Protein AF-A0A2D7V7Y3-F1 (afdb_monomer)

Solvent-accessible surface area (backbone atoms only — not comparable to full-atom values): 14066 Å² total; per-residue (Å²): 134,88,84,90,73,81,79,78,78,74,77,82,78,75,67,73,76,78,66,59,64,40,71,72,72,38,53,50,35,38,24,35,46,20,58,78,70,69,40,63,86,76,47,56,79,84,21,70,83,50,69,43,73,54,66,50,60,86,88,52,94,73,51,47,50,84,56,30,60,61,18,47,77,41,96,73,45,87,54,59,67,58,23,38,26,24,29,50,21,51,62,47,39,59,85,52,59,90,75,52,58,68,40,72,51,76,57,99,88,42,81,46,48,72,54,52,76,74,63,70,56,74,66,49,48,62,64,52,97,32,73,55,43,55,37,32,29,34,28,45,42,72,86,47,95,94,36,68,43,48,39,41,30,34,40,18,53,38,79,92,77,58,32,28,41,31,29,42,28,30,28,59,34,88,84,76,30,47,43,35,31,42,68,46,71,39,57,84,82,61,43,62,94,52,54,52,42,51,40,54,50,49,62,54,51,78,54,19,72,79,27,61,69,65,69,43,77,79,36,52,62,72,46,92,57,64,64,62,62,56,70,73,53,76,47,53,33,77,88,131

Foldseek 3Di:
DDDPDDDDDDDDPDPPPQFDEDQAFALLVLQLVCVVVVNLVLRDPVSNPDDNLDEDEPPDPDACQVRNFHQHDFPQDPDSVQSSQQSNQCNLCVLPLVVFAWDWDADPNDIDIPCPSVVVHDHGHYSDPFHKFWQFKAFQDAPDVVRTWIKTWTWTARPSSQKIWIKIATRDCNPPSHRMGGQDIGHNPDDSVPPVLCSVLVVCQVCQLPGDGGDGTPTNGPPDDVVVSSVVHRHNDDDD

Nearest PDB structures (foldseek):
  1dvm-assembly2_B  TM=3.221E-01  e=2.417E-01  Homo sapiens
  1a7c-assembly1_A  TM=2.604E-01  e=7.045E-01  Homo sapiens
  1db2-assembly1_A  TM=2.611E-01  e=7.477E-01  Homo sapiens
  6i8s-assembly4_D  TM=2.637E-01  e=8.937E-01  Homo sapiens
  5zlz-assembly1_I  TM=2.706E-01  e=9.484E-01  Homo sapiens

pLDDT: mean 87.94, std 14.4, range [39.12, 98.75]

Mean predicted aligned error: 7.44 Å

Radius of gyration: 21.06 Å; Cα contacts (8 Å, |Δi|>4): 416; chains: 1; bounding box: 59×47×76 Å

Secondary structure (DSSP, 8-state):
-----PPPPPP-------PPEESS--HHHHHHHHHHTT-GGGS-GGGGGS-TT-B--TTS---HHHH---B---SS---HHHHHHHHHHHHHHTTTGGGS---EEEETTEEEETTHHHHHS-PPEESS--PPEEEEEEEEEEEETTEEEEEEEEEEEETTTTEEEEEEEES-TTTTSSSEEEEEEEETT--IIIIIHHHHHHHHHTTGGGSPPPSEEEE-TT-S-HHHHHHTS--SS---

Sequence (240 aa):
MSKNRIPEPNQPQDRLKEFPVVETFHLREHAILAEYLGQKQKIPKEARNLDPYEIIPLEENHDDAENGIVCRPSSQTDDVDKALRNAVARIALAPVRLSLPRWASVSEGEVYHTRQNDLDSKLPQRGFRSQPVLALSLNWANSGPGFSWPLDYYVAWLPFYEEYVVTVSYDDPVVEGYLDLAIGTLPEKAKVEVHLKEVIQGHWWENSDSMHGWQECWNKGIVEDPWAWRNEISWGVPDS

Structure (mmCIF, N/CA/C/O backbone):
data_AF-A0A2D7V7Y3-F1
#
_entry.id   AF-A0A2D7V7Y3-F1
#
loop_
_atom_site.group_PDB
_atom_site.id
_atom_site.type_symbol
_atom_site.label_atom_id
_atom_site.label_alt_id
_atom_site.label_comp_id
_atom_site.label_asym_id
_atom_site.label_entity_id
_atom_site.label_seq_id
_atom_site.pdbx_PDB_ins_code
_atom_site.Cartn_x
_atom_site.Cartn_y
_atom_site.Cartn_z
_atom_site.occupancy
_atom_site.B_iso_or_equiv
_atom_site.auth_seq_id
_atom_site.auth_comp_id
_atom_site.auth_asym_id
_atom_site.auth_atom_id
_atom_site.pdbx_PDB_model_num
ATOM 1 N N . MET A 1 1 ? 38.043 -27.418 48.651 1.00 39.12 1 MET A N 1
ATOM 2 C CA . MET A 1 1 ? 36.626 -27.160 48.981 1.00 39.12 1 MET A CA 1
ATOM 3 C C . MET A 1 1 ? 36.212 -25.840 48.352 1.00 39.12 1 MET A C 1
ATOM 5 O O . MET A 1 1 ? 36.997 -24.905 48.361 1.00 39.12 1 MET A O 1
ATOM 9 N N . SER A 1 2 ? 35.030 -25.852 47.740 1.00 44.88 2 SER A N 1
ATOM 10 C CA . SER A 1 2 ? 34.427 -24.855 46.848 1.00 44.88 2 SER A CA 1
ATOM 11 C C . SER A 1 2 ? 34.395 -23.417 47.376 1.00 44.88 2 SER A C 1
ATOM 13 O O . SER A 1 2 ? 34.109 -23.214 48.553 1.00 44.88 2 SER A O 1
ATOM 15 N N . LYS A 1 3 ? 34.562 -22.449 46.462 1.00 46.12 3 LYS A N 1
ATOM 16 C CA . LYS A 1 3 ? 33.658 -21.292 46.313 1.00 46.12 3 LYS A CA 1
ATOM 17 C C . LYS A 1 3 ? 33.726 -20.744 44.874 1.00 46.12 3 LYS A C 1
ATOM 19 O O . LYS A 1 3 ? 34.101 -19.606 44.637 1.00 46.12 3 LYS A O 1
ATOM 24 N N . ASN A 1 4 ? 33.324 -21.582 43.915 1.00 46.09 4 ASN A N 1
ATOM 25 C CA . ASN A 1 4 ? 32.767 -21.093 42.651 1.00 46.09 4 ASN A CA 1
ATOM 26 C C . ASN A 1 4 ? 31.344 -20.609 42.956 1.00 46.09 4 ASN A C 1
ATOM 28 O O . ASN A 1 4 ? 30.473 -21.432 43.242 1.00 46.09 4 ASN A O 1
ATOM 32 N N . ARG A 1 5 ? 31.097 -19.298 42.929 1.00 53.06 5 ARG A N 1
ATOM 33 C CA . ARG A 1 5 ? 29.736 -18.757 42.837 1.00 53.06 5 ARG A CA 1
ATOM 34 C C . ARG A 1 5 ? 29.656 -17.819 41.644 1.00 53.06 5 ARG A C 1
ATOM 36 O O . ARG A 1 5 ? 30.511 -16.958 41.471 1.00 53.06 5 ARG A O 1
ATOM 43 N N . ILE A 1 6 ? 28.627 -18.043 40.837 1.00 42.09 6 ILE A N 1
ATOM 44 C CA . ILE A 1 6 ? 28.188 -17.155 39.764 1.00 42.09 6 ILE A CA 1
ATOM 45 C C . ILE A 1 6 ? 27.743 -15.836 40.429 1.00 42.09 6 ILE A C 1
ATOM 47 O O . ILE A 1 6 ? 27.096 -15.912 41.480 1.00 42.09 6 ILE A O 1
ATOM 51 N N . PRO A 1 7 ? 28.105 -14.655 39.892 1.00 52.72 7 PRO A N 1
ATOM 52 C CA . PRO A 1 7 ? 27.612 -13.378 40.403 1.00 52.72 7 PRO A CA 1
ATOM 53 C C . PRO A 1 7 ? 26.082 -13.356 40.394 1.00 52.72 7 PRO A C 1
ATOM 55 O O . PRO A 1 7 ? 25.469 -13.875 39.459 1.00 52.72 7 PRO A O 1
ATOM 58 N N . GLU A 1 8 ? 25.463 -12.771 41.420 1.00 48.81 8 GLU A N 1
ATOM 59 C CA . GLU A 1 8 ? 24.014 -12.571 41.393 1.00 48.81 8 GLU A CA 1
ATOM 60 C C . GLU A 1 8 ? 23.648 -11.665 40.210 1.00 48.81 8 GLU A C 1
ATOM 62 O O . GLU A 1 8 ? 24.353 -10.681 39.955 1.00 48.81 8 GLU A O 1
ATOM 67 N N . PRO A 1 9 ? 22.590 -12.001 39.452 1.00 41.66 9 PRO A N 1
ATOM 68 C CA . PRO A 1 9 ? 22.145 -11.158 38.360 1.00 41.66 9 PRO A CA 1
ATOM 69 C C . PRO A 1 9 ? 21.784 -9.783 38.921 1.00 41.66 9 PRO A C 1
ATOM 71 O O . PRO A 1 9 ? 21.058 -9.679 39.912 1.00 41.66 9 PRO A O 1
ATOM 74 N N . ASN A 1 10 ? 22.303 -8.732 38.281 1.00 48.06 10 ASN A N 1
ATOM 75 C CA . ASN A 1 10 ? 21.882 -7.366 38.562 1.00 48.06 10 ASN A CA 1
ATOM 76 C C . ASN A 1 10 ? 20.351 -7.305 38.537 1.00 48.06 10 ASN A C 1
ATOM 78 O O . ASN A 1 10 ? 19.713 -7.931 37.685 1.00 48.06 10 ASN A O 1
ATOM 82 N N . GLN A 1 11 ? 19.770 -6.559 39.482 1.00 45.97 11 GLN A N 1
ATOM 83 C CA . GLN A 1 11 ? 18.336 -6.287 39.484 1.00 45.97 11 GLN A CA 1
ATOM 84 C C . GLN A 1 11 ? 17.902 -5.827 38.085 1.00 45.97 11 GLN A C 1
ATOM 86 O O . GLN A 1 11 ? 18.656 -5.080 37.457 1.00 45.97 11 GLN A O 1
ATOM 91 N N . PRO A 1 12 ? 16.723 -6.253 37.598 1.00 39.81 12 PRO A N 1
ATOM 92 C CA . PRO A 1 12 ? 16.246 -5.910 36.266 1.00 39.81 12 PRO A CA 1
ATOM 93 C C . PRO A 1 12 ? 15.979 -4.401 36.188 1.00 39.81 12 PRO A C 1
ATOM 95 O O . PRO A 1 12 ? 14.874 -3.927 36.450 1.00 39.81 12 PRO A O 1
ATOM 98 N N . GLN A 1 13 ? 17.018 -3.634 35.870 1.00 49.47 13 GLN A N 1
ATOM 99 C CA . GLN A 1 13 ? 16.891 -2.325 35.255 1.00 49.47 13 GLN A CA 1
ATOM 100 C C . GLN A 1 13 ? 16.611 -2.594 33.778 1.00 49.47 13 GLN A C 1
ATOM 102 O O . GLN A 1 13 ? 17.297 -3.400 33.159 1.00 49.47 13 GLN A O 1
ATOM 107 N N . ASP A 1 14 ? 15.544 -1.978 33.280 1.00 45.28 14 ASP A N 1
ATOM 108 C CA . ASP A 1 14 ? 14.830 -2.296 32.041 1.00 45.28 14 ASP A CA 1
ATOM 109 C C . ASP A 1 14 ? 13.954 -3.551 32.113 1.00 45.28 14 ASP A C 1
ATOM 111 O O . ASP A 1 14 ? 14.116 -4.539 31.397 1.00 45.28 14 ASP A O 1
ATOM 115 N N . ARG A 1 15 ? 12.877 -3.439 32.905 1.00 43.28 15 ARG A N 1
ATOM 116 C CA . ARG A 1 15 ? 11.593 -3.948 32.410 1.00 43.28 15 ARG A CA 1
ATOM 117 C C . ARG A 1 15 ? 11.417 -3.349 31.017 1.00 43.28 15 ARG A C 1
ATOM 119 O O . ARG A 1 15 ? 11.315 -2.128 30.909 1.00 43.28 15 ARG A O 1
ATOM 126 N N . LEU A 1 16 ? 11.426 -4.199 29.985 1.00 45.47 16 LEU A N 1
ATOM 127 C CA . LEU A 1 16 ? 10.890 -3.878 28.664 1.00 45.47 16 LEU A CA 1
ATOM 128 C C . LEU A 1 16 ? 9.661 -3.001 28.905 1.00 45.47 16 LEU A C 1
ATOM 130 O O . LEU A 1 16 ? 8.727 -3.461 29.562 1.00 45.47 16 LEU A O 1
ATOM 134 N N . LYS A 1 17 ? 9.700 -1.726 28.493 1.00 44.78 17 LYS A N 1
ATOM 135 C CA . LYS A 1 17 ? 8.486 -0.907 28.483 1.00 44.78 17 LYS A CA 1
ATOM 136 C C . LYS A 1 17 ? 7.477 -1.730 27.697 1.00 44.78 17 LYS A C 1
ATOM 138 O O . LYS A 1 17 ? 7.709 -1.988 26.517 1.00 44.78 17 LYS A O 1
ATOM 143 N N . GLU A 1 18 ? 6.449 -2.227 28.377 1.00 50.56 18 GLU A N 1
ATOM 144 C CA . GLU A 1 18 ? 5.338 -2.907 27.730 1.00 50.56 18 GLU A CA 1
ATOM 145 C C . GLU A 1 18 ? 4.823 -1.927 26.679 1.00 50.56 18 GLU A C 1
ATOM 147 O O . GLU A 1 18 ? 4.380 -0.826 27.010 1.00 50.56 18 GLU A O 1
ATOM 152 N N . PHE A 1 19 ? 5.021 -2.260 25.402 1.00 51.28 19 PHE A N 1
ATOM 153 C CA . PHE A 1 19 ? 4.467 -1.447 24.335 1.00 51.28 19 PHE A CA 1
ATOM 154 C C . PHE A 1 19 ? 2.948 -1.532 24.474 1.00 51.28 19 PHE A C 1
ATOM 156 O O . PHE A 1 19 ? 2.439 -2.643 24.658 1.00 51.28 19 PHE A O 1
ATOM 163 N N . PRO A 1 20 ? 2.219 -0.406 24.409 1.00 59.25 20 PRO A N 1
ATOM 164 C CA . PRO A 1 20 ? 0.768 -0.459 24.395 1.00 59.25 20 PRO A CA 1
ATOM 165 C C . PRO A 1 20 ? 0.331 -1.39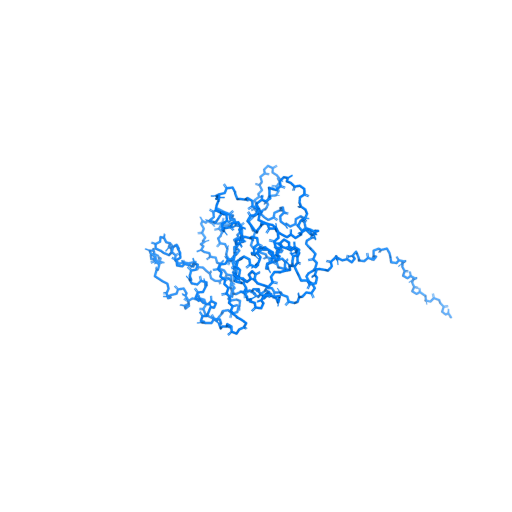4 23.262 1.00 59.25 20 PRO A C 1
ATOM 167 O O . PRO A 1 20 ? 0.804 -1.279 22.128 1.00 59.25 20 PRO A O 1
ATOM 170 N N . VAL A 1 21 ? -0.505 -2.376 23.600 1.00 60.72 21 VAL A N 1
ATOM 171 C CA . VAL A 1 21 ? -1.069 -3.324 22.639 1.00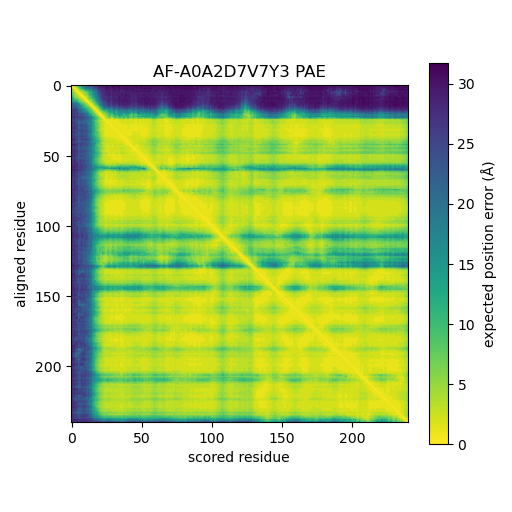 60.72 21 VAL A CA 1
ATOM 172 C C . VAL A 1 21 ? -2.421 -2.784 22.215 1.00 60.72 21 VAL A C 1
ATOM 174 O O . VAL A 1 21 ? -3.328 -2.653 23.035 1.00 60.72 21 VAL A O 1
ATOM 177 N N . VAL A 1 22 ? -2.565 -2.485 20.929 1.00 69.31 22 VAL A N 1
ATOM 178 C CA . VAL A 1 22 ? -3.867 -2.153 20.349 1.00 69.31 22 VAL A CA 1
ATOM 179 C C . VAL A 1 22 ? -4.501 -3.465 19.907 1.00 69.31 22 VAL A C 1
ATOM 181 O O . VAL A 1 22 ? -4.002 -4.112 18.985 1.00 69.31 22 VAL A O 1
ATOM 184 N N . GLU A 1 23 ? -5.571 -3.891 20.585 1.00 71.19 23 GLU A N 1
ATOM 185 C CA . GLU A 1 23 ? -6.221 -5.185 20.312 1.00 71.19 23 GLU A CA 1
ATOM 186 C C . GLU A 1 23 ? -6.799 -5.267 18.892 1.00 71.19 23 GLU A C 1
ATOM 188 O O . GLU A 1 23 ? -6.809 -6.340 18.290 1.00 71.19 23 GLU A O 1
ATOM 193 N N . THR A 1 24 ? -7.245 -4.132 18.343 1.00 80.00 24 THR A N 1
ATOM 194 C CA . THR A 1 24 ? -7.757 -4.004 16.970 1.00 80.00 24 THR A CA 1
ATOM 195 C C . THR A 1 24 ? -7.247 -2.709 16.318 1.00 80.00 24 THR A C 1
ATOM 197 O O . THR A 1 24 ? -6.069 -2.606 15.991 1.00 80.00 24 THR A O 1
ATOM 200 N N . PHE A 1 25 ? -8.073 -1.682 16.157 1.00 90.94 25 PHE A N 1
ATOM 201 C CA . PHE A 1 25 ? -7.672 -0.412 15.553 1.00 90.94 25 PHE A CA 1
ATOM 202 C C . PHE A 1 25 ? -8.011 0.751 16.485 1.00 90.94 25 PHE A C 1
ATOM 204 O O . PHE A 1 25 ? -8.913 0.655 17.319 1.00 90.94 25 PHE A O 1
ATOM 211 N N . HIS A 1 26 ? -7.293 1.866 16.360 1.00 93.25 26 HIS A N 1
ATOM 212 C CA . HIS A 1 26 ? -7.721 3.103 17.013 1.00 93.25 26 HIS A CA 1
ATOM 213 C C . HIS A 1 26 ? -9.056 3.571 16.411 1.00 93.25 26 HIS A C 1
ATOM 215 O O . HIS A 1 26 ? -9.389 3.241 15.273 1.00 93.25 26 HIS A O 1
ATOM 221 N N . LEU A 1 27 ? -9.830 4.375 17.150 1.00 94.31 27 LEU A N 1
ATOM 222 C CA . LEU A 1 27 ? -11.134 4.868 16.674 1.00 94.31 27 LEU A CA 1
ATOM 223 C C . LEU A 1 27 ? -11.030 5.576 15.316 1.00 94.31 27 LEU A C 1
ATOM 225 O O . LEU A 1 27 ? -11.876 5.388 14.445 1.00 94.31 27 LEU A O 1
ATOM 229 N N . ARG A 1 28 ? -9.962 6.350 15.119 1.00 94.56 28 ARG A N 1
ATOM 230 C CA . ARG A 1 28 ? -9.688 7.057 13.869 1.00 94.56 28 ARG A CA 1
ATOM 231 C C . ARG A 1 28 ? -9.410 6.110 12.705 1.00 94.56 28 ARG A C 1
ATOM 233 O O . ARG A 1 28 ? -9.985 6.255 11.633 1.00 94.56 28 ARG A O 1
ATOM 240 N N . GLU A 1 29 ? -8.589 5.099 12.946 1.00 95.88 29 GLU A N 1
ATOM 241 C CA . GLU A 1 29 ? -8.284 4.054 11.970 1.00 95.88 29 GLU A CA 1
ATOM 242 C C . GLU A 1 29 ? -9.536 3.249 11.618 1.00 95.88 29 GLU A C 1
ATOM 244 O O . GLU A 1 29 ? -9.725 2.883 10.464 1.00 95.88 29 GLU A O 1
ATOM 249 N N . HIS A 1 30 ? -10.439 3.024 12.580 1.00 96.06 30 HIS A N 1
ATOM 250 C CA . HIS A 1 30 ? -11.737 2.429 12.285 1.00 96.06 30 HIS A CA 1
ATOM 251 C C . HIS A 1 30 ? -12.546 3.271 11.295 1.00 96.06 30 HIS A C 1
ATOM 253 O O . HIS A 1 30 ? -13.100 2.691 10.366 1.00 96.06 30 HIS A O 1
ATOM 259 N N . ALA A 1 31 ? -12.601 4.597 11.460 1.00 97.12 31 ALA A N 1
ATOM 260 C CA . ALA A 1 31 ? -13.294 5.475 10.516 1.00 97.12 31 ALA A CA 1
ATOM 261 C C . ALA A 1 31 ? -12.683 5.385 9.107 1.00 97.12 31 ALA A C 1
ATOM 263 O O . ALA A 1 31 ? -13.406 5.113 8.151 1.00 97.12 31 ALA A O 1
ATOM 264 N N . ILE A 1 32 ? -11.356 5.506 9.003 1.00 98.00 32 ILE A N 1
ATOM 265 C CA . ILE A 1 32 ? -10.600 5.425 7.740 1.00 98.00 32 ILE A CA 1
ATOM 266 C C . ILE A 1 32 ? -10.825 4.080 7.035 1.00 98.00 32 ILE A C 1
ATOM 268 O O . ILE A 1 32 ? -11.205 4.032 5.866 1.00 98.00 32 ILE A O 1
ATOM 272 N N . LEU A 1 33 ? -10.624 2.969 7.750 1.00 97.44 33 LEU A N 1
ATOM 273 C CA . LEU A 1 33 ? -10.760 1.627 7.184 1.00 97.44 33 LEU A CA 1
ATOM 274 C C . LEU A 1 33 ? -12.209 1.319 6.791 1.00 97.44 33 LEU A C 1
ATOM 276 O O . LEU A 1 33 ? -12.443 0.737 5.737 1.00 97.44 33 LEU A O 1
ATOM 280 N N . ALA A 1 34 ? -13.190 1.703 7.612 1.00 97.38 34 ALA A N 1
ATOM 281 C CA . ALA A 1 34 ? -14.595 1.459 7.298 1.00 97.38 34 ALA A CA 1
ATOM 282 C C . ALA A 1 34 ? -15.057 2.249 6.065 1.00 97.38 34 ALA A C 1
ATOM 284 O O . ALA A 1 34 ? -15.893 1.742 5.315 1.00 97.38 34 ALA A O 1
ATOM 285 N N . GLU A 1 35 ? -14.525 3.458 5.860 1.00 97.94 35 GLU A N 1
ATOM 286 C CA . GLU A 1 35 ? -14.756 4.249 4.650 1.00 97.94 35 GLU A CA 1
ATOM 287 C C . GLU A 1 35 ? -14.176 3.542 3.423 1.00 97.94 35 GLU A C 1
ATOM 289 O O . GLU A 1 35 ? -14.926 3.190 2.516 1.00 97.94 35 GLU A O 1
ATOM 294 N N . TYR A 1 36 ? -12.871 3.248 3.442 1.00 98.31 36 TYR A N 1
ATOM 295 C CA . TYR A 1 36 ? -12.166 2.637 2.311 1.00 98.31 36 TYR A CA 1
ATOM 296 C C . TYR A 1 36 ? -12.736 1.268 1.912 1.00 98.31 36 TYR A C 1
ATOM 298 O O . TYR A 1 36 ? -12.879 0.971 0.730 1.00 98.31 36 TYR A O 1
ATOM 306 N N . LEU A 1 37 ? -13.103 0.437 2.892 1.00 97.31 37 LEU A N 1
ATOM 307 C CA . LEU A 1 37 ? -13.657 -0.901 2.655 1.00 97.31 37 LEU A CA 1
ATOM 308 C C . LEU A 1 37 ? -15.169 -0.878 2.361 1.00 97.31 37 LEU A C 1
ATOM 310 O O . LEU A 1 37 ? -15.772 -1.925 2.136 1.00 97.31 37 LEU A O 1
ATOM 314 N N . GLY A 1 38 ? -15.830 0.284 2.433 1.00 96.75 38 GLY A N 1
ATOM 315 C CA . GLY A 1 38 ? -17.286 0.382 2.289 1.00 96.75 38 GLY A CA 1
ATOM 316 C C . GLY A 1 38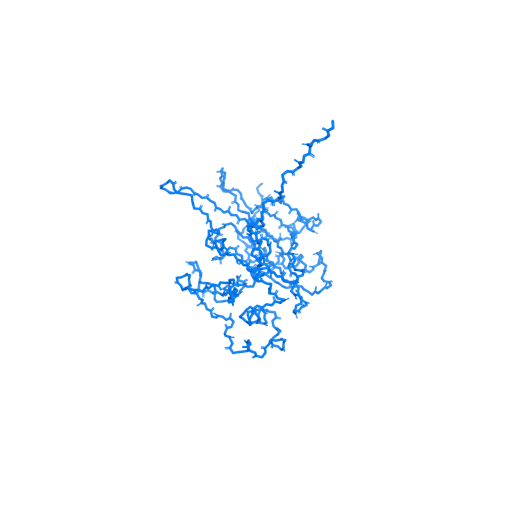 ? -18.075 -0.331 3.399 1.00 96.75 38 GLY A C 1
ATOM 317 O O . GLY A 1 38 ? -19.250 -0.652 3.222 1.00 96.75 38 GLY A O 1
ATOM 318 N N . GLN A 1 39 ? -17.456 -0.578 4.559 1.00 96.06 39 GLN A N 1
ATOM 319 C CA . GLN A 1 39 ? -18.030 -1.330 5.681 1.00 96.06 39 GLN A CA 1
ATOM 320 C C . GLN A 1 39 ? -18.484 -0.429 6.847 1.00 96.06 39 GLN A C 1
ATOM 322 O O . GLN A 1 39 ? -18.334 -0.782 8.022 1.00 96.06 39 GLN A O 1
ATOM 327 N N . LYS A 1 40 ? -19.088 0.732 6.551 1.00 93.06 40 LYS A N 1
ATOM 328 C CA . LYS A 1 40 ? -19.543 1.722 7.557 1.00 93.06 40 LYS A CA 1
ATOM 329 C C . LYS A 1 40 ? -20.510 1.151 8.603 1.00 93.06 40 LYS A C 1
ATOM 331 O O . LYS A 1 40 ? -20.635 1.691 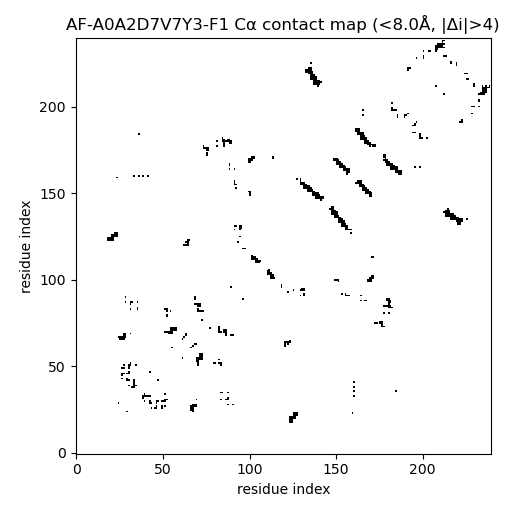9.695 1.00 93.06 40 LYS A O 1
ATOM 336 N N . GLN A 1 41 ? -21.177 0.037 8.317 1.00 93.50 41 GLN A N 1
ATOM 337 C CA . GLN A 1 41 ? -22.027 -0.693 9.259 1.00 93.50 41 GLN A CA 1
ATOM 338 C C . GLN A 1 41 ? -21.251 -1.368 10.404 1.00 93.50 41 GLN A C 1
ATOM 340 O O . GLN A 1 41 ? -21.821 -1.538 11.483 1.00 93.50 41 GLN A O 1
ATOM 345 N N . LYS A 1 42 ? -19.977 -1.745 10.195 1.00 92.62 42 LYS A N 1
ATOM 346 C CA . LYS A 1 42 ? -19.130 -2.403 11.210 1.00 92.62 42 LYS A CA 1
ATOM 347 C C . LYS A 1 42 ? -18.447 -1.405 12.159 1.00 92.62 42 LYS A C 1
ATOM 349 O O . LYS A 1 42 ? -17.881 -1.824 13.164 1.00 92.62 42 LYS A O 1
ATOM 354 N N . ILE A 1 43 ? -18.501 -0.100 11.878 1.00 93.56 43 ILE A N 1
ATOM 355 C CA . ILE A 1 43 ? -17.771 0.917 12.646 1.00 93.56 43 ILE A CA 1
ATOM 356 C C . ILE A 1 43 ? -18.235 0.982 14.127 1.00 93.56 43 ILE A C 1
ATOM 358 O O . ILE A 1 43 ? -19.452 1.022 14.394 1.00 93.56 43 ILE A O 1
ATOM 362 N N . PRO A 1 44 ? -17.299 1.041 15.101 1.00 93.38 44 PRO A N 1
ATOM 363 C CA . PRO A 1 44 ? -17.612 1.330 16.501 1.00 93.38 44 PRO A CA 1
ATOM 364 C C . PRO A 1 44 ? -18.398 2.637 16.651 1.00 93.38 44 PRO A C 1
ATOM 366 O O . PRO A 1 44 ? -18.210 3.575 15.876 1.00 93.38 44 PRO A O 1
ATOM 369 N N . LYS A 1 45 ? -19.292 2.724 17.644 1.00 92.88 45 LYS A N 1
ATOM 370 C CA . LYS A 1 45 ? -20.198 3.879 17.796 1.00 92.88 45 LYS A CA 1
ATOM 371 C C . LYS A 1 45 ? -19.435 5.186 17.991 1.00 92.88 45 LYS A C 1
ATOM 373 O O . LYS A 1 45 ? -19.828 6.208 17.442 1.00 92.88 45 LYS A O 1
ATOM 378 N N . GLU A 1 46 ? -18.350 5.122 18.745 1.00 92.25 46 GLU A N 1
ATOM 379 C CA . GLU A 1 46 ? -17.480 6.230 19.114 1.00 92.25 46 GLU A CA 1
ATOM 380 C C . GLU A 1 46 ? -16.700 6.766 17.904 1.00 92.25 46 GLU A C 1
ATOM 382 O O . GLU A 1 46 ? -16.417 7.957 17.834 1.00 92.25 46 GLU A O 1
ATOM 387 N N . ALA A 1 47 ? -16.415 5.909 16.918 1.00 93.62 47 ALA A N 1
ATOM 388 C CA . ALA A 1 47 ? -15.704 6.276 15.695 1.00 93.62 47 ALA A CA 1
ATOM 389 C C . ALA A 1 47 ? -16.614 6.894 14.614 1.00 93.62 47 ALA A C 1
ATOM 391 O O . ALA A 1 47 ? -16.113 7.490 13.669 1.00 93.62 47 ALA A O 1
ATOM 392 N N . ARG A 1 48 ? -17.949 6.810 14.746 1.00 92.56 48 ARG A N 1
ATOM 393 C CA . ARG A 1 48 ? -18.913 7.298 13.729 1.00 92.56 48 ARG A CA 1
ATOM 394 C C . ARG A 1 48 ? -18.882 8.799 13.482 1.00 92.56 48 ARG A C 1
ATOM 396 O O . ARG A 1 48 ? -19.313 9.235 12.423 1.00 92.56 48 ARG A O 1
ATOM 403 N N . ASN A 1 49 ? -18.448 9.567 14.476 1.00 93.31 49 ASN A N 1
ATOM 404 C CA . ASN A 1 49 ? -18.405 11.026 14.398 1.00 93.31 49 ASN A CA 1
ATOM 405 C C . ASN A 1 49 ? -17.056 11.545 13.885 1.00 93.31 49 ASN A C 1
ATOM 407 O O . ASN A 1 49 ? -16.885 12.755 13.775 1.00 93.31 49 ASN A O 1
ATOM 411 N N . LEU A 1 50 ? -16.094 10.654 13.638 1.00 95.69 50 LEU A N 1
ATOM 412 C CA . LEU A 1 50 ? -14.790 11.021 13.109 1.00 95.69 50 LEU A CA 1
ATOM 413 C C . LEU A 1 50 ? -14.888 11.125 11.591 1.00 95.69 50 LEU A C 1
ATOM 415 O O . LEU A 1 50 ? -15.395 10.212 10.941 1.00 95.69 50 LEU A O 1
ATOM 419 N N . ASP A 1 51 ? -14.384 12.224 11.043 1.00 96.38 51 ASP A N 1
ATOM 420 C CA . ASP A 1 51 ? -14.223 12.369 9.602 1.00 96.38 51 ASP A CA 1
ATOM 421 C C . ASP A 1 51 ? -13.057 11.471 9.135 1.00 96.38 51 ASP A C 1
ATOM 423 O O . ASP A 1 51 ? -11.933 11.642 9.628 1.00 96.38 51 ASP A O 1
ATOM 427 N N . PRO A 1 52 ? -13.295 10.481 8.250 1.00 96.81 52 PRO A N 1
ATOM 428 C CA . PRO A 1 52 ? -12.238 9.619 7.725 1.00 96.81 52 PRO A CA 1
ATOM 429 C C . PRO A 1 52 ? -11.286 10.350 6.768 1.00 96.81 52 PRO A C 1
ATOM 431 O O . PRO A 1 52 ? -10.177 9.870 6.550 1.00 96.81 52 PRO A O 1
ATOM 434 N N . TYR A 1 53 ? -11.686 11.502 6.225 1.00 97.12 53 TYR A N 1
ATOM 435 C CA . TYR A 1 53 ? -10.884 12.301 5.297 1.00 97.12 53 TYR A CA 1
ATOM 436 C C . TYR A 1 53 ? -10.130 13.445 5.981 1.00 97.12 53 TYR A C 1
ATOM 438 O O . TYR A 1 53 ? -9.454 14.213 5.301 1.00 97.12 53 TYR A O 1
ATOM 446 N N . GLU A 1 54 ? -10.219 13.573 7.310 1.00 95.69 54 GLU A N 1
ATOM 447 C CA . GLU A 1 54 ? -9.526 14.631 8.048 1.00 95.69 54 GLU A CA 1
ATOM 448 C C . GLU A 1 54 ? -8.009 14.542 7.825 1.00 95.69 54 GLU A C 1
ATOM 450 O O . GLU A 1 54 ? -7.350 13.603 8.280 1.00 95.69 54 GLU A O 1
ATOM 455 N N . ILE A 1 55 ? -7.460 15.535 7.119 1.00 94.94 55 ILE A N 1
ATOM 456 C CA . ILE A 1 55 ? -6.024 15.666 6.871 1.00 94.94 55 ILE A CA 1
ATOM 457 C C . ILE A 1 55 ? -5.394 16.408 8.045 1.00 94.94 55 ILE A C 1
ATOM 459 O O . ILE A 1 55 ? -5.712 17.572 8.284 1.00 94.94 55 ILE A O 1
ATOM 463 N N . ILE A 1 56 ? -4.457 15.750 8.728 1.00 91.94 56 ILE A N 1
ATOM 464 C CA . ILE A 1 56 ? -3.706 16.337 9.841 1.00 91.94 56 ILE A CA 1
ATOM 465 C C . ILE A 1 56 ? -2.287 16.698 9.365 1.00 91.94 56 ILE A C 1
ATOM 467 O O . ILE A 1 56 ? -1.515 15.792 9.014 1.00 91.94 56 ILE A O 1
ATOM 471 N N . PRO A 1 57 ? -1.913 17.993 9.353 1.00 87.81 57 PRO A N 1
ATOM 472 C CA . PRO A 1 57 ? -0.570 18.456 9.002 1.00 87.81 57 PRO A CA 1
ATOM 473 C C . PRO A 1 57 ? 0.540 17.781 9.816 1.00 87.81 57 PRO A C 1
ATOM 475 O O . PRO A 1 57 ? 0.324 17.314 10.936 1.00 87.81 57 PRO A O 1
ATOM 478 N N . LEU A 1 58 ? 1.751 17.726 9.257 1.00 78.88 58 LEU A N 1
ATOM 479 C CA . LEU A 1 58 ? 2.910 17.122 9.932 1.00 78.88 58 LEU A CA 1
ATOM 480 C C . LEU A 1 58 ? 3.397 17.966 11.118 1.00 78.88 58 LEU A C 1
ATOM 482 O O . LEU A 1 58 ? 4.003 17.433 12.040 1.00 78.88 58 LEU A O 1
ATOM 486 N N . GLU A 1 59 ? 3.134 19.271 11.091 1.00 75.12 59 GLU A N 1
ATOM 487 C CA . GLU A 1 59 ? 3.512 20.227 12.130 1.00 75.12 59 GLU A CA 1
ATOM 488 C C . GLU A 1 59 ? 2.603 20.157 13.362 1.00 75.12 59 GLU A C 1
ATOM 490 O O . GLU A 1 59 ? 2.951 20.682 14.423 1.00 75.12 59 GLU A O 1
ATOM 495 N N . GLU A 1 60 ? 1.431 19.530 13.241 1.00 76.69 60 GLU A N 1
ATOM 496 C CA . GLU A 1 60 ? 0.576 19.272 14.391 1.00 76.69 60 GLU A CA 1
ATOM 497 C C . GLU A 1 60 ? 1.174 18.149 15.244 1.00 76.69 60 GLU A C 1
ATOM 499 O O . GLU A 1 60 ? 1.597 17.115 14.726 1.00 76.69 60 GLU A O 1
ATOM 504 N N . ASN A 1 61 ? 1.171 18.331 16.571 1.00 78.31 61 ASN A N 1
ATOM 505 C CA . ASN A 1 61 ? 1.647 17.350 17.557 1.00 78.31 61 ASN A CA 1
ATOM 506 C C . ASN A 1 61 ? 0.695 16.137 17.674 1.00 78.31 61 ASN A C 1
ATOM 508 O O . ASN A 1 61 ? 0.252 15.784 18.768 1.00 78.31 61 ASN A O 1
ATOM 512 N N . HIS A 1 62 ? 0.338 15.517 16.550 1.00 86.44 62 HIS A N 1
ATOM 513 C CA . HIS A 1 62 ? -0.444 14.290 16.505 1.00 86.44 62 HIS A CA 1
ATOM 514 C C . HIS A 1 62 ? 0.480 13.084 16.632 1.00 86.44 62 HIS A C 1
ATOM 516 O O . HIS A 1 62 ? 1.297 12.819 15.748 1.00 86.44 62 HIS A O 1
ATOM 522 N N . ASP A 1 63 ? 0.315 12.330 17.715 1.00 87.94 63 ASP A N 1
ATOM 523 C CA . ASP A 1 63 ? 1.024 11.072 17.919 1.00 87.94 63 ASP A CA 1
ATOM 524 C C . ASP A 1 63 ? 0.223 9.897 17.336 1.00 87.94 63 ASP A C 1
ATOM 526 O O . ASP A 1 63 ? -0.780 9.465 17.919 1.00 87.94 63 ASP A O 1
ATOM 530 N N . ASP A 1 64 ? 0.686 9.368 16.196 1.00 88.81 64 ASP A N 1
ATOM 531 C CA . ASP A 1 64 ? 0.111 8.182 15.546 1.00 88.81 64 ASP A CA 1
ATOM 532 C C . ASP A 1 64 ? 0.118 6.955 16.486 1.00 88.81 64 ASP A C 1
ATOM 534 O O . ASP A 1 64 ? -0.718 6.063 16.338 1.00 88.81 64 ASP A O 1
ATOM 538 N N . ALA A 1 65 ? 1.035 6.888 17.460 1.00 85.81 65 ALA A N 1
ATOM 539 C CA . ALA A 1 65 ? 1.133 5.759 18.377 1.00 85.81 65 ALA A CA 1
ATOM 540 C C . ALA A 1 65 ? 0.051 5.766 19.467 1.00 85.81 65 ALA A C 1
ATOM 542 O O . ALA A 1 65 ? -0.389 4.703 19.909 1.00 85.81 65 ALA A O 1
ATOM 543 N N . GLU A 1 66 ? -0.375 6.952 19.900 1.00 87.12 66 GLU A N 1
ATOM 544 C CA . GLU A 1 66 ? -1.412 7.118 20.922 1.00 87.12 66 GLU A CA 1
ATOM 545 C C . GLU A 1 66 ? -2.812 7.226 20.302 1.00 87.12 66 GLU A C 1
ATOM 547 O O . GLU A 1 66 ? -3.780 6.679 20.837 1.00 87.12 66 GLU A O 1
ATOM 552 N N . ASN A 1 67 ? -2.921 7.903 19.156 1.00 89.06 67 ASN A N 1
ATOM 553 C CA . ASN A 1 67 ? -4.201 8.306 18.568 1.00 89.06 67 ASN A CA 1
ATOM 554 C C . ASN A 1 67 ? -4.553 7.556 17.273 1.00 89.06 67 ASN A C 1
ATOM 556 O O . ASN A 1 67 ? -5.672 7.688 16.768 1.00 89.06 67 ASN A O 1
ATOM 560 N N . GLY A 1 68 ? -3.630 6.737 16.767 1.00 91.25 68 GLY A N 1
ATOM 561 C CA . GLY A 1 68 ? -3.763 6.019 15.507 1.00 91.25 68 GLY A CA 1
ATOM 562 C C . GLY A 1 68 ? -3.312 6.830 14.299 1.00 91.25 68 GLY A C 1
ATOM 563 O O . GLY A 1 68 ? -3.178 8.055 14.344 1.00 91.25 68 GLY A O 1
ATOM 564 N N . ILE A 1 69 ? -3.089 6.113 13.203 1.00 92.75 69 ILE A N 1
ATOM 565 C CA . ILE A 1 69 ? -2.663 6.685 11.925 1.00 92.75 69 ILE A CA 1
ATOM 566 C C . ILE A 1 69 ? -3.790 7.517 11.302 1.00 92.75 69 ILE A C 1
ATOM 568 O O . ILE A 1 69 ? -4.971 7.170 11.389 1.00 92.75 69 ILE A O 1
ATOM 572 N N . VAL A 1 70 ? -3.397 8.611 10.647 1.00 94.38 70 VAL A N 1
ATOM 573 C CA . VAL A 1 70 ? -4.283 9.613 10.037 1.00 94.38 70 VAL A CA 1
ATOM 574 C C . VAL A 1 70 ? -3.915 9.897 8.588 1.00 94.38 70 VAL A C 1
ATOM 576 O O . VAL A 1 70 ? -2.809 9.574 8.143 1.00 94.38 70 VAL A O 1
ATOM 579 N N . CYS A 1 71 ? -4.836 10.535 7.866 1.00 96.19 71 CYS A N 1
ATOM 580 C CA . CYS A 1 71 ? -4.561 11.109 6.557 1.00 96.19 71 CYS A CA 1
ATOM 581 C C . CYS A 1 71 ? -3.552 12.254 6.707 1.00 96.19 71 CYS A C 1
ATOM 583 O O . CYS A 1 71 ? -3.686 13.118 7.578 1.00 96.19 71 CYS A O 1
ATOM 585 N N . ARG A 1 72 ? -2.518 12.243 5.864 1.00 93.06 72 ARG A N 1
ATOM 586 C CA . ARG A 1 72 ? -1.445 13.244 5.858 1.00 93.06 72 ARG A CA 1
ATOM 587 C C . ARG A 1 72 ? -1.461 14.016 4.540 1.00 93.06 72 ARG A C 1
ATOM 589 O O . ARG A 1 72 ? -1.840 13.441 3.517 1.00 93.06 72 ARG A O 1
ATOM 596 N N . PRO A 1 73 ? -1.062 15.298 4.540 1.00 93.00 73 PRO A N 1
ATOM 597 C CA . PRO A 1 73 ? -0.955 16.057 3.301 1.00 93.00 73 PRO A CA 1
ATOM 598 C C . PRO A 1 73 ? 0.146 15.479 2.402 1.00 93.00 73 PRO A C 1
ATOM 600 O O . PRO A 1 73 ? 1.108 14.884 2.891 1.00 93.00 73 PRO A O 1
ATOM 603 N N . SER A 1 74 ? 0.025 15.698 1.093 1.00 91.88 74 SER A N 1
ATOM 604 C CA . SER A 1 74 ? 1.100 15.479 0.124 1.00 91.88 74 SER A CA 1
ATOM 605 C C . SER A 1 74 ? 1.575 16.815 -0.439 1.00 91.88 74 SER A C 1
ATOM 607 O O . SER A 1 74 ? 0.794 17.748 -0.609 1.00 91.88 74 SER A O 1
ATOM 609 N N . SER A 1 75 ? 2.869 16.914 -0.747 1.00 84.75 75 SER A N 1
ATOM 610 C CA . SER A 1 75 ? 3.430 18.060 -1.469 1.00 84.75 75 SER A CA 1
ATOM 611 C C . SER A 1 75 ? 3.235 17.978 -2.987 1.00 84.75 75 SER A C 1
ATOM 613 O O . SER A 1 75 ? 3.501 18.960 -3.674 1.00 84.75 75 SER A O 1
ATOM 615 N N . GLN A 1 76 ? 2.789 16.831 -3.511 1.00 89.12 76 GLN A N 1
ATOM 616 C CA . GLN A 1 76 ? 2.654 16.577 -4.953 1.00 89.12 76 GLN A CA 1
ATOM 617 C C . GLN A 1 76 ? 1.194 16.495 -5.420 1.00 89.12 76 GLN A C 1
ATOM 619 O O . GLN A 1 76 ? 0.929 16.558 -6.617 1.00 89.12 76 GLN A O 1
ATOM 624 N N . THR A 1 77 ? 0.239 16.329 -4.501 1.00 90.38 77 THR A N 1
ATOM 625 C CA . THR A 1 77 ? -1.185 16.184 -4.824 1.00 90.38 77 THR A CA 1
ATOM 626 C C . THR A 1 77 ? -2.073 16.677 -3.681 1.00 90.38 77 THR A C 1
ATOM 628 O O . THR A 1 77 ? -1.703 16.579 -2.513 1.00 90.38 77 THR A O 1
ATOM 631 N N . ASP A 1 78 ? -3.247 17.204 -4.021 1.00 91.25 78 ASP A N 1
ATOM 632 C CA . ASP A 1 78 ? -4.332 17.583 -3.109 1.00 91.25 78 ASP A CA 1
ATOM 633 C C . ASP A 1 78 ? -5.491 16.562 -3.109 1.00 91.25 78 ASP A C 1
ATOM 635 O O . ASP A 1 78 ? -6.557 16.823 -2.547 1.00 91.25 78 ASP A O 1
ATOM 639 N N . ASP A 1 79 ? -5.285 15.389 -3.717 1.00 94.50 79 ASP A N 1
ATOM 640 C CA . ASP A 1 79 ? -6.280 14.323 -3.823 1.00 94.50 79 ASP A CA 1
ATOM 641 C C . ASP A 1 79 ? -6.553 13.666 -2.457 1.00 94.50 79 ASP A C 1
ATOM 643 O O . ASP A 1 79 ? -5.756 12.888 -1.917 1.00 94.50 79 ASP A O 1
ATOM 647 N N . VAL A 1 80 ? -7.727 13.975 -1.905 1.00 95.19 80 VAL A N 1
ATOM 648 C CA . VAL A 1 80 ? -8.194 13.464 -0.610 1.00 95.19 80 VAL A CA 1
ATOM 649 C C . VAL A 1 80 ? -8.410 11.948 -0.607 1.00 95.19 80 VAL A C 1
ATOM 651 O O . VAL A 1 80 ? -8.223 11.314 0.434 1.00 95.19 80 VAL A O 1
ATOM 654 N N . ASP A 1 81 ? -8.740 11.340 -1.750 1.00 96.31 81 ASP A N 1
ATOM 655 C CA . ASP A 1 81 ? -8.883 9.887 -1.852 1.00 96.31 81 ASP A CA 1
ATOM 656 C C . ASP A 1 81 ? -7.506 9.215 -1.815 1.00 96.31 81 ASP A C 1
ATOM 658 O O . ASP A 1 81 ? -7.344 8.174 -1.172 1.00 96.31 81 ASP A O 1
ATOM 662 N N . LYS A 1 82 ? -6.472 9.825 -2.412 1.00 96.25 82 LYS A N 1
ATOM 663 C CA . LYS A 1 82 ? -5.087 9.351 -2.239 1.00 96.25 82 LYS A CA 1
ATOM 664 C C . LYS A 1 82 ? -4.612 9.484 -0.794 1.00 96.25 82 LYS A C 1
ATOM 666 O O . LYS A 1 82 ? -3.967 8.560 -0.298 1.00 96.25 82 LYS A O 1
ATOM 671 N N . ALA A 1 83 ? -4.974 10.560 -0.094 1.00 97.38 83 ALA A N 1
ATOM 672 C CA . ALA A 1 83 ? -4.664 10.709 1.329 1.00 97.38 83 ALA A CA 1
ATOM 673 C C . ALA A 1 83 ? -5.299 9.587 2.176 1.00 97.38 83 ALA A C 1
ATOM 675 O O . ALA A 1 83 ? -4.622 8.986 3.017 1.00 97.38 83 ALA A O 1
ATOM 676 N N . LEU A 1 84 ? -6.565 9.240 1.901 1.00 98.38 84 LEU A N 1
ATOM 677 C CA . LEU A 1 84 ? -7.251 8.108 2.533 1.00 98.38 84 LEU A CA 1
ATOM 678 C C . LEU A 1 84 ? -6.546 6.779 2.216 1.00 98.38 84 LEU A C 1
ATOM 680 O O . LEU A 1 84 ? -6.228 6.008 3.124 1.00 98.38 84 LEU A O 1
ATOM 684 N N . ARG A 1 85 ? -6.245 6.518 0.936 1.00 98.44 85 ARG A N 1
ATOM 685 C CA . ARG A 1 85 ? -5.529 5.309 0.482 1.00 98.44 85 ARG A CA 1
ATOM 686 C C . ARG A 1 85 ? -4.145 5.187 1.120 1.00 98.44 85 ARG A C 1
ATOM 688 O O . ARG A 1 85 ? -3.734 4.075 1.458 1.00 98.44 85 ARG A O 1
ATOM 695 N N . ASN A 1 86 ? -3.440 6.300 1.317 1.00 97.69 86 ASN A N 1
ATOM 696 C CA . ASN A 1 86 ? -2.163 6.333 2.023 1.00 97.69 86 ASN A CA 1
ATOM 697 C C . ASN A 1 86 ? -2.318 5.958 3.500 1.00 97.69 86 ASN A C 1
ATOM 699 O O . ASN A 1 86 ? -1.573 5.110 3.995 1.00 97.69 86 ASN A O 1
ATOM 703 N N . ALA A 1 87 ? -3.302 6.530 4.198 1.00 97.44 87 ALA A N 1
ATOM 704 C CA . ALA A 1 87 ? -3.555 6.197 5.597 1.00 97.44 87 ALA A CA 1
ATOM 705 C C . ALA A 1 87 ? -3.878 4.704 5.769 1.00 97.44 87 ALA A C 1
ATOM 707 O O . ALA A 1 87 ? -3.301 4.040 6.631 1.00 97.44 87 ALA A O 1
ATOM 708 N N . VAL A 1 88 ? -4.725 4.145 4.898 1.00 98.19 88 VAL A N 1
ATOM 709 C CA . VAL A 1 88 ? -5.040 2.707 4.869 1.00 98.19 88 VAL A CA 1
ATOM 710 C C . VAL A 1 88 ? -3.776 1.865 4.671 1.00 98.19 88 VAL A C 1
ATOM 712 O O . VAL A 1 88 ? -3.570 0.892 5.399 1.00 98.19 88 VAL A O 1
ATOM 715 N N . ALA A 1 89 ? -2.905 2.244 3.731 1.00 97.50 89 ALA A N 1
ATOM 716 C CA . ALA A 1 89 ? -1.648 1.540 3.489 1.00 97.50 89 ALA A CA 1
ATOM 717 C C . ALA A 1 89 ? -0.727 1.574 4.710 1.00 97.50 89 ALA A C 1
ATOM 719 O O . ALA A 1 89 ? -0.224 0.533 5.126 1.00 97.50 89 ALA A O 1
ATOM 720 N N . ARG A 1 90 ? -0.556 2.744 5.338 1.00 94.75 90 ARG A N 1
ATOM 721 C CA . ARG A 1 90 ? 0.266 2.905 6.548 1.00 94.75 90 ARG A CA 1
ATOM 722 C C . ARG A 1 90 ? -0.284 2.080 7.716 1.00 94.75 90 ARG A C 1
ATOM 724 O O . ARG A 1 90 ? 0.500 1.478 8.451 1.00 94.75 90 ARG A O 1
ATOM 731 N N . ILE A 1 91 ? -1.610 1.973 7.858 1.00 94.69 91 ILE A N 1
ATOM 732 C CA . ILE A 1 91 ? -2.250 1.087 8.848 1.00 94.69 91 ILE A CA 1
ATOM 733 C C . ILE A 1 91 ? -1.923 -0.382 8.557 1.00 94.69 91 ILE A C 1
ATOM 735 O O . ILE A 1 91 ? -1.475 -1.102 9.452 1.00 94.69 91 ILE A O 1
ATOM 739 N N . ALA A 1 92 ? -2.116 -0.822 7.312 1.00 94.88 92 ALA A N 1
ATOM 740 C CA . ALA A 1 92 ? -1.864 -2.193 6.878 1.00 94.88 92 ALA A CA 1
ATOM 741 C C . ALA A 1 92 ? -0.383 -2.595 7.018 1.00 94.88 92 ALA A C 1
ATOM 743 O O . ALA A 1 92 ? -0.073 -3.695 7.475 1.00 94.88 92 ALA A O 1
ATOM 744 N N . LEU A 1 93 ? 0.531 -1.691 6.664 1.00 94.19 93 LEU A N 1
ATOM 745 C CA . LEU A 1 93 ? 1.974 -1.924 6.590 1.00 94.19 93 LEU A CA 1
ATOM 746 C C . LEU A 1 93 ? 2.727 -1.626 7.885 1.00 94.19 93 LEU A C 1
ATOM 748 O O . LEU A 1 93 ? 3.926 -1.906 7.960 1.00 94.19 93 LEU A O 1
ATOM 752 N N . ALA A 1 94 ? 2.055 -1.119 8.923 1.00 91.50 94 ALA A N 1
ATOM 753 C CA . ALA A 1 94 ? 2.669 -0.813 10.214 1.00 91.50 94 ALA A CA 1
ATOM 754 C C . ALA A 1 94 ? 3.628 -1.916 10.735 1.00 91.50 94 ALA A C 1
ATOM 756 O O . ALA A 1 94 ? 4.709 -1.559 11.214 1.00 91.50 94 ALA A O 1
ATOM 757 N N . PRO A 1 95 ? 3.334 -3.232 10.593 1.00 89.25 95 PRO A N 1
ATOM 758 C CA . PRO A 1 95 ? 4.238 -4.294 11.049 1.00 89.25 95 PRO A CA 1
ATOM 759 C C . PRO A 1 95 ? 5.548 -4.442 10.255 1.00 89.25 95 PRO A C 1
ATOM 761 O O . PRO A 1 95 ? 6.510 -4.991 10.786 1.00 89.25 95 PRO A O 1
ATOM 764 N N . VAL A 1 96 ? 5.596 -3.996 8.995 1.00 91.31 96 VAL A N 1
ATOM 765 C CA . VAL A 1 96 ? 6.749 -4.158 8.078 1.00 91.31 96 VAL A CA 1
ATOM 766 C C . VAL A 1 96 ? 7.347 -2.824 7.627 1.00 91.31 96 VAL A C 1
ATOM 768 O O . VAL A 1 96 ? 8.269 -2.800 6.822 1.00 91.31 96 VAL A O 1
ATOM 771 N N . ARG A 1 97 ? 6.889 -1.696 8.179 1.00 90.00 97 ARG A N 1
ATOM 772 C CA . ARG A 1 97 ? 7.300 -0.343 7.762 1.00 90.00 97 ARG A CA 1
ATOM 773 C C . ARG A 1 97 ? 8.817 -0.102 7.691 1.00 90.00 97 ARG A C 1
ATOM 775 O O . ARG A 1 97 ? 9.274 0.706 6.895 1.00 90.00 97 ARG A O 1
ATOM 782 N N . LEU A 1 98 ? 9.606 -0.804 8.512 1.00 89.12 98 LEU A N 1
ATOM 783 C CA . LEU A 1 98 ? 11.070 -0.672 8.553 1.00 89.12 98 LEU A CA 1
ATOM 784 C C . LEU A 1 98 ? 11.787 -1.357 7.379 1.00 89.12 98 LEU A C 1
ATOM 786 O O . LEU A 1 98 ? 12.953 -1.051 7.124 1.00 89.12 98 LEU A O 1
ATOM 790 N N . SER A 1 99 ? 11.121 -2.287 6.691 1.00 90.50 99 SER A N 1
ATOM 791 C CA . SER A 1 99 ? 11.665 -2.999 5.530 1.00 90.50 99 SER A CA 1
ATOM 792 C C . SER A 1 99 ? 11.187 -2.440 4.193 1.00 90.50 99 SER A C 1
ATOM 794 O O . SER A 1 99 ? 11.628 -2.942 3.168 1.00 90.50 99 SER A O 1
ATOM 796 N N . LEU A 1 100 ? 10.310 -1.431 4.195 1.00 95.19 100 LEU A N 1
ATOM 797 C CA . LEU A 1 100 ? 9.798 -0.826 2.966 1.00 95.19 100 LEU A CA 1
ATOM 798 C C . LEU A 1 100 ? 10.901 -0.072 2.197 1.00 95.19 100 LEU A C 1
ATOM 800 O O . LEU A 1 100 ? 11.888 0.361 2.816 1.00 95.19 100 LEU A O 1
ATOM 804 N N . PRO A 1 101 ? 10.739 0.119 0.872 1.00 94.75 101 PRO A N 1
ATOM 805 C CA . PRO A 1 101 ? 11.720 0.804 0.038 1.00 94.75 101 PRO A CA 1
ATOM 806 C C . PRO A 1 101 ? 12.026 2.209 0.554 1.00 94.75 101 PRO A C 1
ATOM 808 O O . PRO A 1 101 ? 11.146 2.921 1.040 1.00 94.75 101 PRO A O 1
ATOM 811 N N . ARG A 1 102 ? 13.297 2.604 0.490 1.00 92.50 102 ARG A N 1
ATOM 812 C CA . ARG A 1 102 ? 13.779 3.899 0.975 1.00 92.50 102 ARG A CA 1
ATOM 813 C C . ARG A 1 102 ? 14.800 4.448 0.011 1.00 92.50 102 ARG A C 1
ATOM 815 O O . ARG A 1 102 ? 15.779 3.769 -0.293 1.00 92.50 102 ARG A O 1
ATOM 822 N N . TRP A 1 103 ? 14.608 5.704 -0.351 1.00 90.38 103 TRP A N 1
ATOM 823 C CA . TRP A 1 103 ? 15.629 6.475 -1.016 1.00 90.38 103 TRP A CA 1
ATOM 824 C C . TRP A 1 103 ? 16.380 7.293 0.028 1.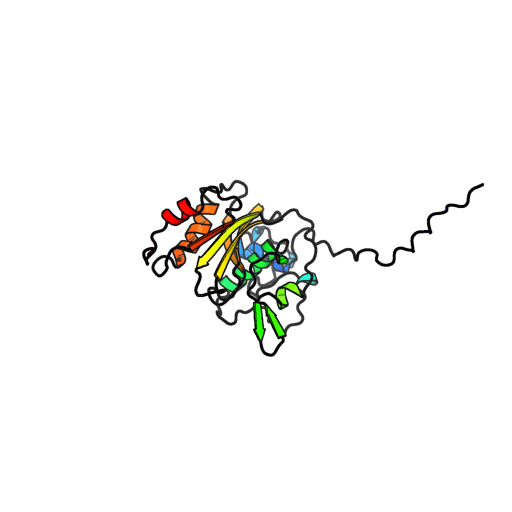00 90.38 103 TRP A C 1
ATOM 826 O O . TRP A 1 103 ? 15.785 7.809 0.981 1.00 90.38 103 TRP A O 1
ATOM 836 N N . ALA A 1 104 ? 17.696 7.374 -0.130 1.00 88.69 104 ALA A N 1
ATOM 837 C CA . ALA A 1 104 ? 18.552 8.156 0.741 1.00 88.69 104 ALA A CA 1
ATOM 838 C C . ALA A 1 104 ? 19.543 8.970 -0.085 1.00 88.69 104 ALA A C 1
ATOM 840 O O . ALA A 1 104 ? 20.057 8.510 -1.105 1.00 88.69 104 ALA A O 1
ATOM 841 N N . SER A 1 105 ? 19.845 10.168 0.394 1.00 87.25 105 SER A N 1
ATOM 842 C CA . SER A 1 105 ? 20.869 11.034 -0.179 1.00 87.25 105 SER A CA 1
ATOM 843 C C . SER A 1 105 ? 21.638 11.752 0.916 1.00 87.25 105 SER A C 1
ATOM 845 O O . SER A 1 105 ? 21.242 11.763 2.081 1.00 87.25 105 SER A O 1
ATOM 847 N N . VAL A 1 106 ? 22.776 12.326 0.534 1.00 88.44 106 VAL A N 1
ATOM 848 C CA . VAL A 1 106 ? 23.568 13.184 1.412 1.00 88.44 106 VAL A CA 1
ATOM 849 C C . VAL A 1 106 ? 23.476 14.601 0.876 1.00 88.44 106 VAL A C 1
ATOM 851 O O . VAL A 1 106 ? 23.855 14.850 -0.269 1.00 88.44 106 VAL A O 1
ATOM 854 N N . SER A 1 107 ? 23.000 15.520 1.708 1.00 84.94 107 SER A N 1
ATOM 855 C CA . SER A 1 107 ? 22.957 16.950 1.411 1.00 84.94 107 SER A CA 1
ATOM 856 C C . SER A 1 107 ? 23.632 17.704 2.546 1.00 84.94 107 SER A C 1
ATOM 858 O O . SER A 1 107 ? 23.346 17.455 3.709 1.00 84.94 107 SER A O 1
ATOM 860 N N . GLU A 1 108 ? 24.570 18.592 2.217 1.00 88.31 108 GLU A N 1
ATOM 861 C CA . GLU A 1 108 ? 25.305 19.414 3.199 1.00 88.31 108 GLU A CA 1
ATOM 862 C C . GLU A 1 108 ? 26.009 18.621 4.324 1.00 88.31 108 GLU A C 1
ATOM 864 O O . GLU A 1 108 ? 26.305 19.156 5.386 1.00 88.31 108 GLU A O 1
ATOM 869 N N . GLY A 1 109 ? 26.337 17.349 4.075 1.00 89.44 109 GLY A N 1
ATOM 870 C CA . GLY A 1 109 ? 26.974 16.461 5.055 1.00 89.44 109 GLY A CA 1
ATOM 871 C C . GLY A 1 109 ? 25.997 15.671 5.929 1.00 89.44 109 GLY A C 1
ATOM 872 O O . GLY A 1 109 ? 26.441 14.784 6.653 1.00 89.44 109 GLY A O 1
ATOM 873 N N . GLU A 1 110 ? 24.694 15.920 5.805 1.00 89.25 110 GLU A N 1
ATOM 874 C CA . GLU A 1 110 ? 23.640 15.202 6.518 1.00 89.25 110 GLU A CA 1
ATOM 875 C C . GLU A 1 110 ? 22.992 14.141 5.622 1.00 89.25 110 GLU A C 1
ATOM 877 O O . GLU A 1 110 ? 22.796 14.344 4.420 1.00 89.25 110 GLU A O 1
ATOM 882 N N . VAL A 1 111 ? 22.664 12.989 6.212 1.00 88.06 111 VAL A N 1
ATOM 883 C CA . VAL A 1 111 ? 21.935 11.916 5.526 1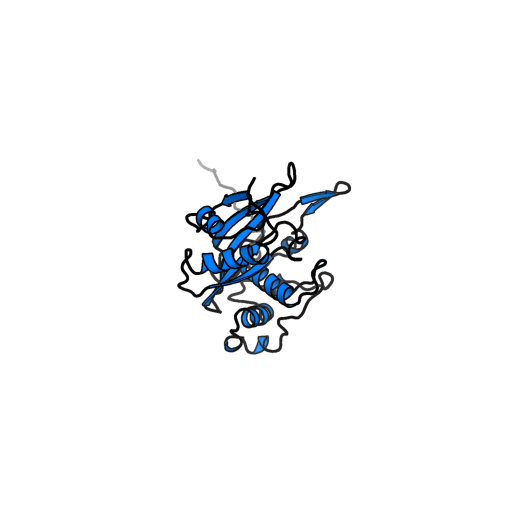.00 88.06 111 VAL A CA 1
ATOM 884 C C . VAL A 1 111 ? 20.445 12.199 5.642 1.00 88.06 111 VAL A C 1
ATOM 886 O O . VAL A 1 111 ? 19.910 12.279 6.743 1.00 88.06 111 VAL A O 1
ATOM 889 N N . TYR A 1 112 ? 19.773 12.287 4.503 1.00 87.94 112 TYR A N 1
ATOM 890 C CA . TYR A 1 112 ? 18.322 12.340 4.418 1.00 87.94 112 TYR A CA 1
ATOM 891 C C . TYR A 1 112 ? 17.792 11.021 3.859 1.00 87.94 112 TYR A C 1
ATOM 893 O O . TYR A 1 112 ? 18.383 10.461 2.933 1.00 87.94 112 TYR A O 1
ATOM 901 N N . HIS A 1 113 ? 16.657 10.545 4.374 1.00 89.44 113 HIS A N 1
ATOM 902 C CA . HIS A 1 113 ? 15.898 9.477 3.733 1.00 89.44 113 HIS A CA 1
ATOM 903 C C . HIS A 1 113 ? 14.391 9.738 3.747 1.00 89.44 113 HIS A C 1
ATOM 905 O O . HIS A 1 113 ? 13.843 10.293 4.699 1.00 89.44 113 HIS A O 1
ATOM 911 N N . THR A 1 114 ? 13.699 9.266 2.711 1.00 89.44 114 THR A N 1
ATOM 912 C CA . THR A 1 114 ? 12.286 9.595 2.438 1.00 89.44 114 THR A CA 1
ATOM 913 C C . THR A 1 114 ? 11.312 9.184 3.544 1.00 89.44 114 THR A C 1
ATOM 915 O O . THR A 1 114 ? 10.281 9.821 3.723 1.00 89.44 114 THR A O 1
ATOM 918 N N . ARG A 1 115 ? 11.662 8.172 4.350 1.00 89.75 115 ARG A N 1
ATOM 919 C CA . ARG A 1 115 ? 10.849 7.675 5.482 1.00 89.75 115 ARG A CA 1
ATOM 920 C C . ARG A 1 115 ? 11.261 8.197 6.870 1.00 89.75 115 ARG A C 1
ATOM 922 O O . ARG A 1 115 ? 10.890 7.577 7.858 1.00 89.75 115 ARG A O 1
ATOM 929 N N . GLN A 1 116 ? 12.070 9.259 6.980 1.00 86.00 116 GLN A N 1
ATOM 930 C CA . GLN A 1 116 ? 12.615 9.737 8.273 1.00 86.00 116 GLN A CA 1
ATOM 931 C C . GLN A 1 116 ? 11.511 9.944 9.321 1.00 86.00 116 GLN A C 1
ATOM 933 O O . GLN A 1 116 ? 11.476 9.240 10.327 1.00 86.00 116 GLN A O 1
ATOM 938 N N . ASN A 1 117 ? 10.535 10.795 9.005 1.00 79.81 117 ASN A N 1
ATOM 939 C CA . ASN A 1 117 ? 9.455 11.151 9.927 1.00 79.81 117 ASN A CA 1
ATOM 940 C C . ASN A 1 117 ? 8.551 9.954 10.281 1.00 79.81 117 ASN A C 1
ATOM 942 O O . ASN A 1 117 ? 8.159 9.787 11.434 1.00 79.81 117 ASN A O 1
ATOM 946 N N . ASP A 1 118 ? 8.244 9.089 9.307 1.00 75.81 118 ASP A N 1
ATOM 947 C CA . ASP A 1 118 ? 7.397 7.904 9.524 1.00 75.81 118 ASP A CA 1
ATOM 948 C C . ASP A 1 118 ? 8.031 6.881 10.478 1.00 75.81 118 ASP A C 1
ATOM 950 O O . ASP A 1 118 ? 7.329 6.108 11.142 1.00 75.81 118 ASP A O 1
ATOM 954 N N . LEU A 1 119 ? 9.365 6.841 10.523 1.00 80.31 119 LEU A N 1
ATOM 955 C CA . LEU A 1 119 ? 10.121 5.894 11.336 1.00 80.31 119 LEU A CA 1
ATOM 956 C C . LEU A 1 119 ? 10.495 6.443 12.716 1.00 80.31 119 LEU A C 1
ATOM 958 O O . LEU A 1 119 ? 10.773 5.641 13.612 1.00 80.31 119 LEU A O 1
ATOM 962 N N . ASP A 1 120 ? 10.442 7.762 12.909 1.00 76.62 120 ASP A N 1
ATOM 963 C CA . ASP A 1 120 ? 10.738 8.404 14.193 1.00 76.62 120 ASP A CA 1
ATOM 964 C C . ASP A 1 120 ? 9.663 8.101 15.256 1.00 76.62 120 ASP A C 1
ATOM 966 O O . ASP A 1 120 ? 9.986 7.900 16.432 1.00 76.62 120 ASP A O 1
ATOM 970 N N . SER A 1 121 ? 8.389 7.970 14.860 1.00 73.31 121 SER A N 1
ATOM 971 C CA . SER A 1 121 ? 7.319 7.530 15.770 1.00 73.31 121 SER A CA 1
ATOM 972 C C . SER A 1 121 ? 7.334 6.011 15.965 1.00 73.31 121 SER A C 1
ATOM 974 O O . SER A 1 121 ? 7.386 5.231 15.008 1.00 73.31 121 SER A O 1
ATOM 976 N N . LYS A 1 122 ? 7.248 5.542 17.215 1.00 77.31 122 LYS A N 1
ATOM 977 C CA . LYS A 1 122 ? 7.119 4.112 17.544 1.00 77.31 122 LYS A CA 1
ATOM 978 C C . LYS A 1 122 ? 5.649 3.721 17.616 1.00 77.31 122 LYS A C 1
ATOM 980 O O . LYS A 1 122 ? 5.038 3.857 18.668 1.00 77.31 122 LYS A O 1
ATOM 985 N N . LEU A 1 123 ? 5.116 3.171 16.526 1.00 82.69 123 LEU A N 1
ATOM 986 C CA . LEU A 1 123 ? 3.754 2.644 16.523 1.00 82.69 123 LEU A CA 1
ATOM 987 C C . LEU A 1 123 ? 3.588 1.504 17.547 1.00 82.69 123 LEU A C 1
ATOM 989 O O . LEU A 1 123 ? 4.526 0.718 17.746 1.00 82.69 123 LEU A O 1
ATOM 993 N N . PRO A 1 124 ? 2.407 1.391 18.179 1.00 77.38 124 PRO A N 1
ATOM 994 C CA . PRO A 1 124 ? 2.097 0.321 19.111 1.00 77.38 124 PRO A CA 1
ATOM 995 C C . PRO A 1 124 ? 2.145 -1.044 18.430 1.00 77.38 124 PRO A C 1
ATOM 997 O O . PRO A 1 124 ? 1.965 -1.183 17.215 1.00 77.38 124 PRO A O 1
ATOM 1000 N N . GLN A 1 125 ? 2.336 -2.086 19.239 1.00 75.75 125 GLN A N 1
ATOM 1001 C CA . GLN A 1 125 ? 2.166 -3.444 18.743 1.00 75.75 125 GLN A CA 1
ATOM 1002 C C . GLN A 1 125 ? 0.684 -3.700 18.469 1.00 75.75 125 GLN A C 1
ATOM 1004 O O . GLN A 1 125 ? -0.188 -3.417 19.293 1.00 75.75 125 GLN A O 1
ATOM 1009 N N . ARG A 1 126 ? 0.398 -4.271 17.301 1.00 76.44 126 ARG A N 1
ATOM 1010 C CA . ARG A 1 126 ? -0.938 -4.749 16.953 1.00 76.44 126 ARG A CA 1
ATOM 1011 C C . ARG A 1 126 ? -1.146 -6.108 17.619 1.00 76.44 126 ARG A C 1
ATOM 1013 O O . ARG A 1 126 ? -0.385 -7.038 17.367 1.00 76.44 126 ARG A O 1
ATOM 1020 N N . GLY A 1 127 ? -2.163 -6.222 18.474 1.00 64.38 127 GLY A N 1
ATOM 1021 C CA . GLY A 1 127 ? -2.490 -7.447 19.218 1.00 64.38 127 GLY A CA 1
ATOM 1022 C C . GLY A 1 127 ? -3.044 -8.585 18.354 1.00 64.38 127 GLY A C 1
ATOM 1023 O O . GLY A 1 127 ? -3.279 -9.685 18.847 1.00 64.38 127 GLY A O 1
ATOM 1024 N N . PHE A 1 128 ? -3.239 -8.339 17.060 1.00 69.75 128 PHE A N 1
ATOM 1025 C CA . PHE A 1 128 ? -3.754 -9.293 16.090 1.00 69.75 128 PHE A CA 1
ATOM 1026 C C . PHE A 1 128 ? -2.688 -9.671 15.060 1.00 69.75 128 PHE A C 1
ATOM 1028 O O . PHE A 1 128 ? -1.803 -8.893 14.704 1.00 69.75 128 PHE A O 1
ATOM 1035 N N . ARG A 1 129 ? -2.783 -10.901 14.550 1.00 63.41 129 ARG A N 1
ATOM 1036 C CA . ARG A 1 129 ? -1.856 -11.424 13.545 1.00 63.41 129 ARG A CA 1
ATOM 1037 C C . ARG A 1 129 ? -2.256 -10.929 12.151 1.00 63.41 129 ARG A C 1
ATOM 1039 O O . ARG A 1 129 ? -2.966 -11.624 11.434 1.00 63.41 129 ARG A O 1
ATOM 1046 N N . SER A 1 130 ? -1.783 -9.745 11.774 1.00 68.12 130 SER A N 1
ATOM 1047 C CA . SER A 1 130 ? -1.951 -9.150 10.435 1.00 68.12 130 SER A CA 1
ATOM 1048 C C . SER A 1 130 ? -0.620 -8.875 9.746 1.00 68.12 130 SER A C 1
ATOM 1050 O O . SER A 1 130 ? -0.476 -7.857 9.074 1.00 68.12 130 SER A O 1
ATOM 1052 N N . GLN A 1 131 ? 0.391 -9.721 9.957 1.00 85.19 131 GLN A N 1
ATOM 1053 C CA . GLN A 1 131 ? 1.688 -9.479 9.335 1.00 85.19 131 GLN A CA 1
ATOM 1054 C C . GLN A 1 131 ? 1.519 -9.500 7.807 1.00 85.19 131 GLN A C 1
ATOM 1056 O O . GLN A 1 131 ? 1.104 -10.536 7.278 1.00 85.19 131 GLN A O 1
ATOM 1061 N N . PRO A 1 132 ? 1.787 -8.381 7.109 1.00 93.31 132 PRO A N 1
ATOM 1062 C CA . PRO A 1 132 ? 1.613 -8.313 5.670 1.00 93.31 132 PRO A CA 1
ATOM 1063 C C . PRO A 1 132 ? 2.499 -9.336 4.975 1.00 93.31 132 PRO A C 1
ATOM 1065 O O . PRO A 1 132 ? 3.642 -9.571 5.374 1.00 93.31 132 PRO A O 1
ATOM 1068 N N . VAL A 1 133 ? 1.958 -9.945 3.931 1.00 95.88 133 VAL A N 1
ATOM 1069 C CA . VAL A 1 133 ? 2.667 -10.902 3.090 1.00 95.88 133 VAL A CA 1
ATOM 1070 C C . VAL A 1 133 ? 3.169 -10.160 1.864 1.00 95.88 133 VAL A C 1
ATOM 1072 O O . VAL A 1 133 ? 2.383 -9.499 1.186 1.00 95.88 133 VAL A O 1
ATOM 1075 N N . LEU A 1 134 ? 4.468 -10.261 1.584 1.00 98.12 134 LEU A N 1
ATOM 1076 C CA . LEU A 1 134 ? 5.049 -9.702 0.367 1.00 98.12 134 LEU A CA 1
ATOM 1077 C C . LEU A 1 134 ? 4.442 -10.414 -0.848 1.00 98.12 134 LEU A C 1
ATOM 1079 O O . LEU A 1 134 ? 4.651 -11.616 -1.029 1.00 98.12 134 LEU A O 1
ATOM 1083 N N . ALA A 1 135 ? 3.698 -9.668 -1.663 1.00 98.19 135 ALA A N 1
ATOM 1084 C CA . ALA A 1 135 ? 3.169 -10.139 -2.933 1.00 98.19 135 ALA A CA 1
ATOM 1085 C C . ALA A 1 135 ? 4.307 -10.300 -3.933 1.00 98.19 135 ALA A C 1
ATOM 1087 O O . ALA A 1 135 ? 4.544 -11.412 -4.393 1.00 98.19 135 ALA A O 1
ATOM 1088 N N . LEU A 1 136 ? 5.023 -9.209 -4.206 1.00 98.00 136 LEU A N 1
ATOM 1089 C CA . LEU A 1 136 ? 6.182 -9.154 -5.090 1.00 98.00 136 LEU A CA 1
ATOM 1090 C C . LEU A 1 136 ? 6.928 -7.822 -4.898 1.00 98.00 136 LEU A C 1
ATOM 1092 O O . LEU A 1 136 ? 6.325 -6.830 -4.498 1.00 98.00 136 LEU A O 1
ATOM 1096 N N . SER A 1 137 ? 8.215 -7.802 -5.226 1.00 98.44 137 SER A N 1
ATOM 1097 C CA . SER A 1 137 ? 9.070 -6.615 -5.290 1.00 98.44 137 SER A CA 1
ATOM 1098 C C . SER A 1 137 ? 9.626 -6.468 -6.699 1.00 98.44 137 SER A C 1
ATOM 1100 O O . SER A 1 137 ? 10.229 -7.405 -7.238 1.00 98.44 137 SER A O 1
ATOM 1102 N N . LEU A 1 138 ? 9.463 -5.286 -7.278 1.00 97.75 138 LEU A N 1
ATOM 1103 C CA . LEU A 1 138 ? 9.935 -4.934 -8.612 1.00 97.75 138 LEU A CA 1
ATOM 1104 C C . LEU A 1 138 ? 10.956 -3.812 -8.545 1.00 97.75 138 LEU A C 1
ATOM 1106 O O . LEU A 1 138 ? 10.977 -3.021 -7.607 1.00 97.75 138 LEU A O 1
ATOM 1110 N N . ASN A 1 139 ? 11.719 -3.701 -9.619 1.00 96.38 139 ASN A N 1
ATOM 1111 C CA . ASN A 1 139 ? 12.344 -2.463 -10.030 1.00 96.38 139 ASN A CA 1
ATOM 1112 C C . ASN A 1 139 ? 11.704 -2.026 -11.336 1.00 96.38 139 ASN A C 1
ATOM 1114 O O . ASN A 1 139 ? 11.791 -2.731 -12.347 1.00 96.38 139 ASN A O 1
ATOM 1118 N N . TRP A 1 140 ? 11.040 -0.874 -11.310 1.00 94.25 140 TRP A N 1
ATOM 1119 C CA . TRP A 1 140 ? 10.381 -0.362 -12.497 1.00 94.25 140 TRP A CA 1
ATOM 1120 C C . TRP A 1 140 ? 11.398 -0.004 -13.572 1.00 94.25 140 TRP A C 1
ATOM 1122 O O . TRP A 1 140 ? 11.231 -0.392 -14.725 1.00 94.25 140 TRP A O 1
ATOM 1132 N N . ALA A 1 141 ? 12.470 0.692 -13.199 1.00 93.38 141 ALA A N 1
ATOM 1133 C CA . ALA A 1 141 ? 13.514 1.088 -14.126 1.00 93.38 141 ALA A CA 1
ATOM 1134 C C . ALA A 1 141 ? 14.837 1.381 -13.414 1.00 93.38 141 ALA A C 1
ATOM 1136 O O . ALA A 1 141 ? 14.868 1.712 -12.234 1.00 93.38 141 ALA A O 1
ATOM 1137 N N . ASN A 1 142 ? 15.930 1.356 -14.169 1.00 92.69 142 ASN A N 1
ATOM 1138 C CA . ASN A 1 142 ? 17.190 1.980 -13.790 1.00 92.69 142 ASN A CA 1
ATOM 1139 C C . ASN A 1 142 ? 17.384 3.255 -14.622 1.00 92.69 142 ASN A C 1
ATOM 1141 O O . ASN A 1 142 ? 17.621 3.179 -15.828 1.00 92.69 142 ASN A O 1
ATOM 1145 N N . SER A 1 143 ? 17.289 4.431 -13.994 1.00 90.00 143 SER A N 1
ATOM 1146 C CA . SER A 1 143 ? 17.492 5.725 -14.672 1.00 90.00 143 SER A CA 1
ATOM 1147 C C . SER A 1 143 ? 18.949 6.205 -14.638 1.00 90.00 143 SER A C 1
ATOM 1149 O O . SER A 1 143 ? 19.287 7.218 -15.250 1.00 90.00 143 SER A O 1
ATOM 1151 N N . GLY A 1 144 ? 19.831 5.465 -13.961 1.00 86.31 144 GLY A N 1
ATOM 1152 C CA . GLY A 1 144 ? 21.270 5.704 -13.930 1.00 86.31 144 GLY A CA 1
ATOM 1153 C C . GLY A 1 144 ? 21.980 4.827 -12.893 1.00 86.31 144 GLY A C 1
ATOM 1154 O O . GLY A 1 144 ? 21.325 4.105 -12.140 1.00 86.31 144 GLY A O 1
ATOM 1155 N N . PRO A 1 145 ? 23.3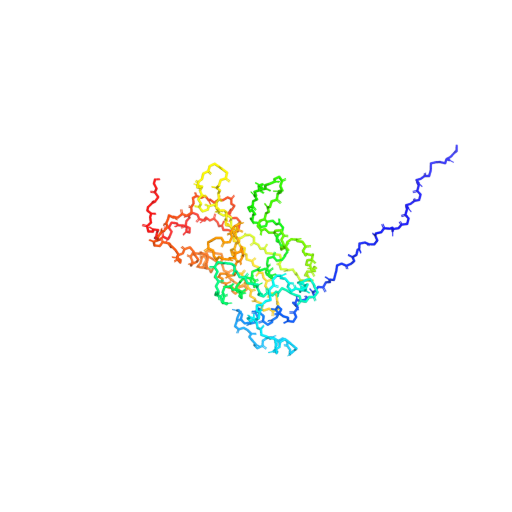22 4.868 -12.819 1.00 83.88 145 PRO A N 1
ATOM 1156 C CA . PRO A 1 145 ? 24.068 4.152 -11.788 1.00 83.88 145 PRO A CA 1
ATOM 1157 C C . PRO A 1 145 ? 23.619 4.574 -10.382 1.00 83.88 145 PRO A C 1
ATOM 1159 O O . PRO A 1 145 ? 23.767 5.734 -10.008 1.00 83.88 145 PRO A O 1
ATOM 1162 N N . GLY A 1 146 ? 23.072 3.628 -9.615 1.00 82.25 146 GLY A N 1
ATOM 1163 C CA . GLY A 1 146 ? 22.542 3.886 -8.271 1.00 82.25 146 GLY A CA 1
ATOM 1164 C C . GLY A 1 146 ? 21.151 4.534 -8.231 1.00 82.25 146 GLY A C 1
ATOM 1165 O O . GLY A 1 146 ? 20.695 4.870 -7.144 1.00 82.25 146 GLY A O 1
ATOM 1166 N N . PHE A 1 147 ? 20.481 4.691 -9.377 1.00 87.81 147 PHE A N 1
ATOM 1167 C CA . PHE A 1 147 ? 19.108 5.190 -9.476 1.00 87.81 147 PHE A CA 1
ATOM 1168 C C . PHE A 1 147 ? 18.192 4.087 -10.008 1.00 87.81 147 PHE A C 1
ATOM 1170 O O . PHE A 1 147 ? 18.079 3.886 -11.220 1.00 87.81 147 PHE A O 1
ATOM 1177 N N . SER A 1 148 ? 17.560 3.380 -9.077 1.00 93.38 148 SER A N 1
ATOM 1178 C CA . SER A 1 148 ? 16.524 2.378 -9.333 1.00 93.38 148 SER A CA 1
ATOM 1179 C C . SER A 1 148 ? 15.174 2.913 -8.858 1.00 93.38 148 SER A C 1
ATOM 1181 O O . SER A 1 148 ? 15.134 3.828 -8.042 1.00 93.38 148 SER A O 1
ATOM 1183 N N . TRP A 1 149 ? 14.087 2.330 -9.356 1.00 94.19 149 TRP A N 1
ATOM 1184 C CA . TRP A 1 149 ? 12.714 2.710 -9.018 1.00 94.19 149 TRP A CA 1
ATOM 1185 C C . TRP A 1 149 ? 11.990 1.509 -8.392 1.00 94.19 149 TRP A C 1
ATOM 1187 O O . TRP A 1 149 ? 11.231 0.822 -9.082 1.00 94.19 149 TRP A O 1
ATOM 1197 N N . PRO A 1 150 ? 12.282 1.173 -7.124 1.00 96.06 150 PRO A N 1
ATOM 1198 C CA . PRO A 1 150 ? 11.724 0.007 -6.454 1.00 96.06 150 PRO A CA 1
ATOM 1199 C C . PRO A 1 150 ? 10.240 0.161 -6.118 1.00 96.06 150 PRO A C 1
ATOM 1201 O O . PRO A 1 150 ? 9.797 1.205 -5.641 1.00 96.06 150 PRO A O 1
ATOM 1204 N N . LEU A 1 151 ? 9.485 -0.920 -6.304 1.00 96.25 151 LEU A N 1
ATOM 1205 C CA . LEU A 1 151 ? 8.101 -1.040 -5.852 1.00 96.25 151 LEU A CA 1
ATOM 1206 C C . LEU A 1 151 ? 7.926 -2.340 -5.073 1.00 96.25 151 LEU A C 1
ATOM 1208 O O . LEU A 1 151 ? 8.149 -3.420 -5.620 1.00 96.25 151 LEU A O 1
ATOM 1212 N N . ASP A 1 152 ? 7.437 -2.240 -3.844 1.00 98.38 152 ASP A N 1
ATOM 1213 C CA . ASP A 1 152 ? 7.026 -3.395 -3.051 1.00 98.38 152 ASP A CA 1
ATOM 1214 C C . ASP A 1 152 ? 5.503 -3.491 -2.988 1.00 98.38 152 ASP A C 1
ATOM 1216 O O . ASP A 1 152 ? 4.826 -2.553 -2.573 1.00 98.38 152 ASP A O 1
ATOM 1220 N N . TYR A 1 153 ? 4.960 -4.654 -3.334 1.00 98.62 153 TYR A N 1
ATOM 1221 C CA . TYR A 1 153 ? 3.545 -4.960 -3.183 1.00 98.62 153 TYR A CA 1
ATOM 1222 C C . TYR A 1 153 ? 3.340 -5.885 -1.993 1.00 98.62 153 TYR A C 1
ATOM 1224 O O . TYR A 1 153 ? 4.005 -6.917 -1.875 1.00 98.62 153 TYR A O 1
ATOM 1232 N N . TYR A 1 154 ? 2.371 -5.568 -1.141 1.00 98.50 154 TYR A N 1
ATOM 1233 C CA . TYR A 1 154 ? 2.006 -6.396 0.006 1.00 98.50 154 TYR A CA 1
ATOM 1234 C C . TYR A 1 154 ? 0.507 -6.667 0.036 1.00 98.50 154 TYR A C 1
ATOM 1236 O O . TYR A 1 154 ? -0.303 -5.910 -0.496 1.00 98.50 154 TYR A O 1
ATOM 1244 N N . VAL A 1 155 ? 0.144 -7.755 0.710 1.00 97.56 155 VAL A N 1
ATOM 1245 C CA . VAL A 1 155 ? -1.237 -8.091 1.052 1.00 97.56 155 VAL A CA 1
ATOM 1246 C C . VAL A 1 155 ? -1.342 -8.223 2.566 1.00 97.56 155 VAL A C 1
ATOM 1248 O O . VAL A 1 155 ? -0.632 -9.025 3.175 1.00 97.56 155 VAL A O 1
ATOM 1251 N N . ALA A 1 156 ? -2.229 -7.447 3.184 1.00 95.06 156 ALA A N 1
ATOM 1252 C CA . ALA A 1 156 ? -2.412 -7.419 4.632 1.00 95.06 156 ALA A CA 1
ATOM 1253 C C . ALA A 1 156 ? -3.848 -7.784 5.010 1.00 95.06 156 ALA A C 1
ATOM 1255 O O . ALA A 1 156 ? -4.796 -7.209 4.486 1.00 95.06 156 ALA A O 1
ATOM 1256 N N . TRP A 1 157 ? -4.012 -8.732 5.934 1.00 94.38 157 TRP A N 1
ATOM 1257 C CA . TRP A 1 157 ? -5.321 -9.114 6.469 1.00 94.38 157 TRP A CA 1
ATOM 1258 C C . TRP A 1 157 ? -5.778 -8.141 7.557 1.00 94.38 157 TRP A C 1
ATOM 1260 O O . TRP A 1 157 ? -5.056 -7.941 8.535 1.00 94.38 157 TRP A O 1
ATOM 1270 N N . LEU A 1 158 ? -6.988 -7.592 7.436 1.00 92.44 158 LEU A N 1
ATOM 1271 C CA . LEU A 1 158 ? -7.605 -6.735 8.449 1.00 92.44 158 LEU A CA 1
ATOM 1272 C C . LEU A 1 158 ? -8.702 -7.512 9.198 1.00 92.44 158 LEU A C 1
ATOM 1274 O O . LEU A 1 158 ? -9.850 -7.543 8.753 1.00 92.44 158 LEU A O 1
ATOM 1278 N N . PRO A 1 159 ? -8.403 -8.126 10.358 1.00 88.75 159 PRO A N 1
ATOM 1279 C CA . PRO A 1 159 ? -9.285 -9.125 10.969 1.00 88.75 159 PRO A CA 1
ATOM 1280 C C . PRO A 1 159 ? -10.639 -8.588 11.434 1.00 88.75 159 PRO A C 1
ATOM 1282 O O . PRO A 1 159 ? -11.603 -9.339 11.440 1.00 88.75 159 PRO A O 1
ATOM 1285 N N . PHE A 1 160 ? -10.740 -7.309 11.805 1.00 91.44 160 PHE A N 1
ATOM 1286 C CA . PHE A 1 160 ? -12.025 -6.709 12.186 1.00 91.44 160 PHE A CA 1
ATOM 1287 C C . PHE A 1 160 ? -12.987 -6.583 10.991 1.00 91.44 160 PHE A C 1
ATOM 1289 O O . PHE A 1 160 ? -14.203 -6.719 11.132 1.00 91.44 160 PHE A O 1
ATOM 1296 N N . TYR A 1 161 ? -12.435 -6.318 9.806 1.00 93.25 161 TYR A N 1
ATOM 1297 C CA . TYR A 1 161 ? -13.207 -6.100 8.584 1.00 93.25 161 TYR A CA 1
ATOM 1298 C C . TYR A 1 161 ? -13.320 -7.353 7.716 1.00 93.25 161 TYR A C 1
ATOM 1300 O O . TYR A 1 161 ? -14.215 -7.419 6.876 1.00 93.25 161 TYR A O 1
ATOM 1308 N N . GLU A 1 162 ? -12.502 -8.368 7.999 1.00 93.19 162 GLU A N 1
ATOM 1309 C CA . GLU A 1 162 ? -12.473 -9.657 7.301 1.00 93.19 162 GLU A CA 1
ATOM 1310 C C . GLU A 1 162 ? -12.156 -9.507 5.804 1.00 93.19 162 GLU A C 1
ATOM 1312 O O . GLU A 1 162 ? -12.661 -10.242 4.954 1.00 93.19 162 GLU A O 1
ATOM 1317 N N . GLU A 1 163 ? -11.290 -8.545 5.488 1.00 94.38 163 GLU A N 1
ATOM 1318 C CA . GLU A 1 163 ? -10.808 -8.283 4.138 1.00 94.38 163 GLU A CA 1
ATOM 1319 C C . GLU A 1 163 ? -9.291 -8.133 4.121 1.00 94.38 163 GLU A C 1
ATOM 1321 O O . GLU A 1 163 ? -8.659 -7.710 5.096 1.00 94.38 163 GLU A O 1
ATOM 1326 N N . TYR A 1 164 ? -8.704 -8.477 2.981 1.00 97.06 164 TYR A N 1
ATOM 1327 C CA . TYR A 1 164 ? -7.334 -8.123 2.669 1.00 97.06 164 TYR A CA 1
ATOM 1328 C C . TYR A 1 164 ? -7.283 -6.750 2.013 1.00 97.06 164 TYR A C 1
ATOM 1330 O O . TYR A 1 164 ? -8.114 -6.431 1.167 1.00 97.06 164 TYR A O 1
ATOM 1338 N N . VAL A 1 165 ? -6.245 -5.987 2.329 1.00 97.94 165 VAL A N 1
ATOM 1339 C CA . VAL A 1 165 ? -5.847 -4.799 1.573 1.00 97.94 165 VAL A CA 1
ATOM 1340 C C . VAL A 1 165 ? -4.595 -5.131 0.780 1.00 97.94 165 VAL A C 1
ATOM 1342 O O . VAL A 1 165 ? -3.647 -5.701 1.327 1.00 97.94 165 VAL A O 1
ATOM 1345 N N . VAL A 1 166 ? -4.596 -4.769 -0.501 1.00 98.69 166 VAL A N 1
ATOM 1346 C CA . VAL A 1 166 ? -3.409 -4.813 -1.357 1.00 98.69 166 VAL A CA 1
ATOM 1347 C C . VAL A 1 166 ? -2.792 -3.424 -1.374 1.00 98.69 166 VAL A C 1
ATOM 1349 O O . VAL A 1 166 ? -3.497 -2.437 -1.595 1.00 98.69 166 VAL A O 1
ATOM 1352 N N . THR A 1 167 ? -1.489 -3.343 -1.142 1.00 98.75 167 THR A N 1
ATOM 1353 C CA . THR A 1 167 ? -0.752 -2.079 -1.110 1.00 98.75 167 THR A CA 1
ATOM 1354 C C . THR A 1 167 ? 0.400 -2.088 -2.100 1.00 98.75 167 THR A C 1
ATOM 1356 O O . THR A 1 167 ? 0.928 -3.150 -2.430 1.00 98.75 167 THR A O 1
ATOM 1359 N N . VAL A 1 168 ? 0.822 -0.895 -2.501 1.00 98.44 168 VAL A N 1
ATOM 1360 C CA . VAL A 1 168 ? 2.093 -0.630 -3.176 1.00 98.44 168 VAL A CA 1
ATOM 1361 C C . VAL A 1 168 ? 2.900 0.367 -2.344 1.00 98.44 168 VAL A C 1
ATOM 1363 O O . VAL A 1 168 ? 2.332 1.296 -1.766 1.00 98.44 168 VAL A O 1
ATOM 1366 N N . SER A 1 169 ? 4.210 0.153 -2.270 1.00 98.12 169 SER A N 1
ATOM 1367 C CA . SER A 1 169 ? 5.167 1.001 -1.567 1.00 98.12 169 SER A CA 1
ATOM 1368 C C . SER A 1 169 ? 6.309 1.399 -2.495 1.00 98.12 169 SER A C 1
ATOM 1370 O O . SER A 1 169 ? 6.972 0.534 -3.066 1.00 98.12 169 SER A O 1
ATOM 1372 N N . TYR A 1 170 ? 6.556 2.699 -2.590 1.00 96.19 170 TYR A N 1
ATOM 1373 C CA . TYR A 1 170 ? 7.641 3.336 -3.331 1.00 96.19 170 TYR A CA 1
ATOM 1374 C C . TYR A 1 170 ? 8.759 3.758 -2.372 1.00 96.19 170 TYR A C 1
ATOM 1376 O O . TYR A 1 170 ? 8.593 3.779 -1.143 1.00 96.19 170 TYR A O 1
ATOM 1384 N N . ASP A 1 171 ? 9.910 4.113 -2.933 1.00 94.00 171 ASP A N 1
ATOM 1385 C CA . ASP A 1 171 ? 11.010 4.738 -2.204 1.00 94.00 171 ASP A CA 1
ATOM 1386 C C . ASP A 1 171 ? 10.987 6.271 -2.257 1.00 94.00 171 ASP A C 1
ATOM 1388 O O . ASP A 1 171 ? 11.568 6.890 -1.366 1.00 94.00 171 ASP A O 1
ATOM 1392 N N . ASP A 1 172 ? 10.282 6.867 -3.222 1.00 90.44 172 ASP A N 1
ATOM 1393 C CA . ASP A 1 172 ? 10.124 8.313 -3.413 1.00 90.44 172 ASP A CA 1
ATOM 1394 C C . ASP A 1 172 ? 8.662 8.686 -3.765 1.00 90.44 172 ASP A C 1
ATOM 1396 O O . ASP A 1 172 ? 8.017 7.974 -4.542 1.00 90.44 172 ASP A O 1
ATOM 1400 N N . PRO A 1 173 ? 8.095 9.778 -3.208 1.00 91.31 173 PRO A N 1
ATOM 1401 C CA . PRO A 1 173 ? 6.707 10.161 -3.463 1.00 91.31 173 PRO A CA 1
ATOM 1402 C C . PRO A 1 173 ? 6.481 10.843 -4.822 1.00 91.31 173 PRO A C 1
ATOM 1404 O O . PRO A 1 173 ? 5.347 11.208 -5.107 1.00 91.31 173 PRO A O 1
ATOM 1407 N N . VAL A 1 174 ? 7.498 11.062 -5.661 1.00 89.69 174 VAL A N 1
ATOM 1408 C CA . VAL A 1 174 ? 7.369 11.818 -6.924 1.00 89.69 174 VAL A CA 1
ATOM 1409 C C . VAL A 1 174 ? 6.337 11.238 -7.899 1.00 89.69 174 VAL A C 1
ATOM 1411 O O . VAL A 1 174 ? 5.763 11.990 -8.681 1.00 89.69 174 VAL A O 1
ATOM 1414 N N . VAL A 1 175 ? 6.084 9.926 -7.856 1.00 85.81 175 VAL A N 1
ATOM 1415 C CA . VAL A 1 175 ? 5.150 9.256 -8.778 1.00 85.81 175 VAL A CA 1
ATOM 1416 C C . VAL A 1 175 ? 3.698 9.488 -8.359 1.00 85.81 175 VAL A C 1
ATOM 1418 O O . VAL A 1 175 ? 2.885 9.952 -9.151 1.00 85.81 175 VAL A O 1
ATOM 1421 N N . GLU A 1 176 ? 3.376 9.190 -7.101 1.00 90.62 176 GLU A N 1
ATOM 1422 C CA . GLU A 1 176 ? 1.988 9.143 -6.622 1.00 90.62 176 GLU A CA 1
ATOM 1423 C C . GLU A 1 176 ? 1.621 10.250 -5.628 1.00 90.62 176 GLU A C 1
ATOM 1425 O O . GLU A 1 176 ? 0.461 10.398 -5.241 1.00 90.62 176 GLU A O 1
ATOM 1430 N N . GLY A 1 177 ? 2.613 11.011 -5.177 1.00 93.25 177 GLY A N 1
ATOM 1431 C CA . GLY A 1 177 ? 2.526 11.952 -4.066 1.00 93.25 177 GLY A CA 1
ATOM 1432 C C . GLY A 1 177 ? 2.614 11.317 -2.682 1.00 93.25 177 GLY A C 1
ATOM 1433 O O . GLY A 1 177 ? 2.718 12.044 -1.694 1.00 93.25 177 GLY A O 1
ATOM 1434 N N . TYR A 1 178 ? 2.638 9.989 -2.596 1.00 95.19 178 TYR A N 1
ATOM 1435 C CA . TYR A 1 178 ? 2.746 9.236 -1.352 1.00 95.19 178 TYR A CA 1
ATOM 1436 C C . TYR A 1 178 ? 3.693 8.049 -1.517 1.00 95.19 178 TYR A C 1
ATOM 1438 O O . TYR A 1 178 ? 3.806 7.476 -2.596 1.00 95.19 178 TYR A O 1
ATOM 1446 N N . LEU A 1 179 ? 4.351 7.663 -0.422 1.00 95.88 179 LEU A N 1
ATOM 1447 C CA . LEU A 1 179 ? 5.256 6.511 -0.403 1.00 95.88 179 LEU A CA 1
ATOM 1448 C C . LEU A 1 179 ? 4.524 5.174 -0.346 1.00 95.88 179 LEU A C 1
ATOM 1450 O O . LEU A 1 179 ? 5.073 4.174 -0.779 1.00 95.88 179 LEU A O 1
ATOM 1454 N N . ASP A 1 180 ? 3.316 5.144 0.208 1.00 97.19 180 ASP A N 1
ATOM 1455 C CA . ASP A 1 180 ? 2.528 3.926 0.369 1.00 97.19 180 ASP A CA 1
ATOM 1456 C C . ASP A 1 180 ? 1.087 4.209 -0.040 1.00 97.19 180 ASP A C 1
ATOM 1458 O O . ASP A 1 180 ? 0.522 5.222 0.376 1.00 97.19 180 ASP A O 1
ATOM 1462 N N . LEU A 1 181 ? 0.475 3.316 -0.813 1.00 98.12 181 LEU A N 1
ATOM 1463 C CA . LEU A 1 181 ? -0.925 3.423 -1.214 1.00 98.12 181 LEU A CA 1
ATOM 1464 C C . LEU A 1 181 ? -1.624 2.072 -1.146 1.00 98.12 181 LEU A C 1
ATOM 1466 O O . LEU A 1 181 ? -1.080 1.045 -1.546 1.00 98.12 181 LEU A O 1
ATOM 1470 N N . ALA A 1 182 ? -2.868 2.083 -0.676 1.00 98.69 182 ALA A N 1
ATOM 1471 C CA . ALA A 1 182 ? -3.784 0.974 -0.858 1.00 98.69 182 ALA A CA 1
ATOM 1472 C C . ALA A 1 182 ? -4.308 1.025 -2.300 1.00 98.69 182 ALA A C 1
ATOM 1474 O O . ALA A 1 182 ? -4.773 2.069 -2.759 1.00 98.69 182 ALA A O 1
ATOM 1475 N N . ILE A 1 183 ? -4.191 -0.078 -3.035 1.00 98.38 183 ILE A N 1
ATOM 1476 C CA . ILE A 1 183 ? -4.542 -0.161 -4.466 1.00 98.38 183 ILE A CA 1
ATOM 1477 C C . ILE A 1 183 ? -5.738 -1.067 -4.744 1.00 98.38 183 ILE A C 1
ATOM 1479 O O . ILE A 1 183 ? -6.256 -1.087 -5.852 1.00 98.38 183 ILE A O 1
ATOM 1483 N N . GLY A 1 184 ? -6.206 -1.792 -3.733 1.00 98.25 184 GLY A N 1
ATOM 1484 C CA . GLY A 1 184 ? -7.426 -2.577 -3.822 1.00 98.25 184 GLY A CA 1
ATOM 1485 C C . GLY A 1 184 ? -7.668 -3.396 -2.565 1.00 98.25 184 GLY A C 1
ATOM 1486 O O . GLY A 1 184 ? -6.938 -3.286 -1.573 1.00 98.25 184 GLY A O 1
ATOM 1487 N N . THR A 1 185 ? -8.704 -4.224 -2.616 1.00 98.31 185 THR A N 1
ATOM 1488 C CA . THR A 1 185 ? -9.074 -5.152 -1.546 1.00 98.31 185 THR A CA 1
ATOM 1489 C C . THR A 1 185 ? -9.289 -6.548 -2.105 1.00 98.31 185 THR A C 1
ATOM 1491 O O . THR A 1 185 ? -9.512 -6.722 -3.303 1.00 98.31 185 THR A O 1
ATOM 1494 N N . LEU A 1 186 ? -9.201 -7.561 -1.243 1.00 97.94 186 LEU A N 1
ATOM 1495 C CA . LEU A 1 186 ? -9.505 -8.942 -1.605 1.00 97.94 186 LEU A CA 1
ATOM 1496 C C . LEU A 1 186 ? -10.341 -9.620 -0.507 1.00 97.94 186 LEU A C 1
ATOM 1498 O O . LEU A 1 186 ? -10.095 -9.394 0.681 1.00 97.94 186 LEU A O 1
ATOM 1502 N N . PRO A 1 187 ? -11.276 -10.515 -0.864 1.00 94.94 187 PRO A N 1
ATOM 1503 C CA . PRO A 1 187 ? -12.013 -11.306 0.120 1.00 94.94 187 PRO A CA 1
ATOM 1504 C C . PRO A 1 187 ? -11.127 -12.380 0.784 1.00 94.94 187 PRO A C 1
ATOM 1506 O O . PRO A 1 187 ? -10.122 -12.802 0.216 1.00 94.94 187 PRO A O 1
ATOM 1509 N N . GLU A 1 188 ? -11.545 -12.915 1.940 1.00 90.25 188 GLU A N 1
ATOM 1510 C CA . GLU A 1 188 ? -10.828 -13.947 2.733 1.00 90.25 188 GLU A CA 1
ATOM 1511 C C . GLU A 1 188 ? -10.338 -15.170 1.920 1.00 90.25 188 GLU A C 1
ATOM 1513 O O . GLU A 1 188 ? -9.345 -15.807 2.259 1.00 90.25 188 GLU A O 1
ATOM 1518 N N . LYS A 1 189 ? -11.018 -15.511 0.819 1.00 92.31 189 LYS A N 1
ATOM 1519 C CA . LYS A 1 189 ? -10.717 -16.684 -0.027 1.00 92.31 189 LYS A CA 1
ATOM 1520 C C . LYS A 1 189 ? -10.165 -16.313 -1.400 1.00 92.31 189 LYS A C 1
ATOM 1522 O O . LYS A 1 189 ? -10.293 -17.083 -2.357 1.00 92.31 189 LYS A O 1
ATOM 1527 N N . ALA A 1 190 ? -9.595 -15.120 -1.505 1.00 96.31 190 ALA A N 1
ATOM 1528 C CA . ALA A 1 190 ? -8.960 -14.653 -2.717 1.00 96.31 190 ALA A CA 1
ATOM 1529 C C . ALA A 1 190 ? -7.846 -15.602 -3.175 1.00 96.31 190 ALA A C 1
ATOM 1531 O O . ALA A 1 190 ? -7.154 -16.247 -2.388 1.00 96.31 190 ALA A O 1
ATOM 1532 N N . LYS A 1 191 ? -7.687 -15.680 -4.492 1.00 97.38 191 LYS A N 1
ATOM 1533 C CA . LYS A 1 191 ? -6.654 -16.475 -5.162 1.00 97.38 191 LYS A CA 1
ATOM 1534 C C . LYS A 1 191 ? -5.617 -15.541 -5.762 1.00 97.38 191 LYS A C 1
ATOM 1536 O O . LYS A 1 191 ? -6.013 -14.575 -6.412 1.00 97.38 191 LYS A O 1
ATOM 1541 N N . VAL A 1 192 ? -4.339 -15.879 -5.594 1.00 97.88 192 VAL A N 1
ATOM 1542 C CA . VAL A 1 192 ? -3.197 -15.101 -6.104 1.00 97.88 192 VAL A CA 1
ATOM 1543 C C . VAL A 1 192 ? -3.321 -14.868 -7.614 1.00 97.88 192 VAL A C 1
ATOM 1545 O O . VAL A 1 192 ? -3.471 -13.732 -8.044 1.00 97.88 192 VAL A O 1
ATOM 1548 N N . GLU A 1 193 ? -3.424 -15.945 -8.393 1.00 97.19 193 GLU A N 1
ATOM 1549 C CA . GLU A 1 193 ? -3.466 -15.915 -9.869 1.00 97.19 193 GLU A CA 1
ATOM 1550 C C . GLU A 1 193 ? -4.775 -15.378 -10.485 1.00 97.19 193 GLU A C 1
ATOM 1552 O O . GLU A 1 193 ? -4.956 -15.420 -11.699 1.00 97.19 193 GLU A O 1
ATOM 1557 N N . VAL A 1 194 ? -5.715 -14.905 -9.660 1.00 96.62 194 VAL A N 1
ATOM 1558 C CA . VAL A 1 194 ? -6.985 -14.323 -10.123 1.00 96.62 194 VAL A CA 1
ATOM 1559 C C . VAL A 1 194 ? -7.156 -12.938 -9.516 1.00 96.62 194 VAL A C 1
ATOM 1561 O O . VAL A 1 194 ? -6.943 -11.940 -10.184 1.00 96.62 194 VAL A O 1
ATOM 1564 N N . HIS A 1 195 ? -7.450 -12.870 -8.220 1.00 98.44 195 HIS A N 1
ATOM 1565 C CA . HIS A 1 195 ? -7.891 -11.636 -7.577 1.00 98.44 195 HIS A CA 1
ATOM 1566 C C . HIS A 1 195 ? -6.709 -10.708 -7.263 1.00 98.44 195 HIS A C 1
ATOM 1568 O O . HIS A 1 195 ? -6.781 -9.511 -7.512 1.00 98.44 195 HIS A O 1
ATOM 1574 N N . LEU A 1 196 ? -5.602 -11.246 -6.726 1.00 98.62 196 LEU A N 1
ATOM 1575 C CA . LEU A 1 196 ? -4.409 -10.429 -6.459 1.00 98.62 196 LEU A CA 1
ATOM 1576 C C . LEU A 1 196 ? -3.781 -9.951 -7.770 1.00 98.62 196 LEU A C 1
ATOM 1578 O O . LEU A 1 196 ? -3.396 -8.787 -7.869 1.00 98.62 196 LEU A O 1
ATOM 1582 N N . LYS A 1 197 ? -3.725 -10.843 -8.767 1.00 98.62 197 LYS A N 1
ATOM 1583 C CA . LYS A 1 197 ? -3.294 -10.514 -10.122 1.00 98.62 197 LYS A CA 1
ATOM 1584 C C . LYS A 1 197 ? -4.086 -9.341 -10.689 1.00 98.62 197 LYS A C 1
ATOM 1586 O O . LYS A 1 197 ? -3.469 -8.360 -11.079 1.00 98.62 197 LYS A O 1
ATOM 1591 N N . GLU A 1 198 ? -5.418 -9.412 -10.674 1.00 98.50 198 GLU A N 1
ATOM 1592 C CA . GLU A 1 198 ? -6.299 -8.346 -11.172 1.00 98.50 198 GLU A CA 1
ATOM 1593 C C . GLU A 1 198 ? -6.017 -6.992 -10.508 1.00 98.50 198 GLU A C 1
ATOM 1595 O O . GLU A 1 198 ? -5.911 -5.987 -11.204 1.00 98.50 198 GLU A O 1
ATOM 1600 N N . VAL A 1 199 ? -5.837 -6.953 -9.183 1.00 98.62 199 VAL A N 1
ATOM 1601 C CA . VAL A 1 199 ? -5.551 -5.697 -8.465 1.00 98.62 199 VAL A CA 1
ATOM 1602 C C . VAL A 1 199 ? -4.181 -5.124 -8.841 1.00 98.62 199 VAL A C 1
ATOM 1604 O O . VAL A 1 199 ? -4.066 -3.934 -9.132 1.00 98.62 199 VAL A O 1
ATOM 1607 N N . ILE A 1 200 ? -3.135 -5.954 -8.859 1.00 98.50 200 ILE A N 1
ATOM 1608 C CA . ILE A 1 200 ? -1.774 -5.497 -9.177 1.00 98.50 200 ILE A CA 1
ATOM 1609 C C . ILE A 1 200 ? -1.651 -5.104 -10.658 1.00 98.50 200 ILE A C 1
ATOM 1611 O O . ILE A 1 200 ? -1.079 -4.061 -10.969 1.00 98.50 200 ILE A O 1
ATOM 1615 N N . GLN A 1 201 ? -2.216 -5.896 -11.572 1.00 98.00 201 GLN A N 1
ATOM 1616 C CA . GLN A 1 201 ? -2.274 -5.560 -12.995 1.00 98.00 201 GLN A CA 1
ATOM 1617 C C . GLN A 1 201 ? -3.116 -4.310 -13.249 1.00 98.00 201 GLN A C 1
ATOM 1619 O O . GLN A 1 201 ? -2.750 -3.519 -14.110 1.00 98.00 201 GLN A O 1
ATOM 1624 N N . GLY A 1 202 ? -4.201 -4.103 -12.496 1.00 98.00 202 GLY A N 1
ATOM 1625 C CA . GLY A 1 202 ? -4.998 -2.880 -12.555 1.00 98.00 202 GLY A CA 1
ATOM 1626 C C . GLY A 1 202 ? -4.150 -1.642 -12.272 1.00 98.00 202 GLY A C 1
ATOM 1627 O O . GLY A 1 202 ? -4.150 -0.713 -13.073 1.00 98.00 202 GLY A O 1
ATOM 1628 N N . HIS A 1 203 ? -3.340 -1.681 -11.212 1.00 96.88 203 HIS A N 1
ATOM 1629 C CA . HIS A 1 203 ? -2.391 -0.610 -10.902 1.00 96.88 203 HIS A CA 1
ATOM 1630 C C . HIS A 1 203 ? -1.352 -0.396 -12.018 1.00 96.88 203 HIS A C 1
ATOM 1632 O O . HIS A 1 203 ? -1.062 0.735 -12.395 1.00 96.88 203 HIS A O 1
ATOM 1638 N N . TRP A 1 204 ? -0.811 -1.467 -12.605 1.00 95.88 204 TRP A N 1
ATOM 1639 C CA . TRP A 1 204 ? 0.099 -1.343 -13.753 1.00 95.88 204 TRP A CA 1
ATOM 1640 C C . TRP A 1 204 ? -0.578 -0.738 -14.985 1.00 95.88 204 TRP A C 1
ATOM 1642 O O . TRP A 1 204 ? 0.046 0.018 -15.731 1.00 95.88 204 TRP A O 1
ATOM 1652 N N . TRP A 1 205 ? -1.849 -1.075 -15.202 1.00 94.12 205 TRP A N 1
ATOM 1653 C CA . TRP A 1 205 ? -2.618 -0.638 -16.356 1.00 94.12 205 TRP A CA 1
ATOM 1654 C C . TRP A 1 205 ? -2.862 0.873 -16.355 1.00 94.12 205 TRP A C 1
ATOM 1656 O O . TRP A 1 205 ? -2.822 1.470 -17.429 1.00 94.12 205 TRP A O 1
ATOM 1666 N N . GLU A 1 206 ? -3.042 1.496 -15.182 1.00 90.44 206 GLU A N 1
ATOM 1667 C CA . GLU A 1 206 ? -3.346 2.932 -15.023 1.00 90.44 206 GLU A CA 1
ATOM 1668 C C . GLU A 1 206 ? -2.413 3.851 -15.830 1.00 90.44 206 GLU A C 1
ATOM 1670 O O . GLU A 1 206 ? -2.870 4.847 -16.385 1.00 90.44 206 GLU A O 1
ATOM 1675 N N . ASN A 1 207 ? -1.133 3.484 -15.964 1.00 83.81 207 ASN A N 1
ATOM 1676 C CA . ASN A 1 207 ? -0.136 4.264 -16.707 1.00 83.81 207 ASN A CA 1
ATOM 1677 C C . ASN A 1 207 ? 0.448 3.527 -17.929 1.00 83.81 207 ASN A C 1
ATOM 1679 O O . ASN A 1 207 ? 1.339 4.049 -18.608 1.00 83.81 207 ASN A O 1
ATOM 1683 N N . SER A 1 208 ? -0.054 2.326 -18.235 1.00 89.81 208 SER A N 1
ATOM 1684 C CA . SER A 1 208 ? 0.533 1.417 -19.232 1.00 89.81 208 SER A CA 1
ATOM 1685 C C . SER A 1 208 ? 0.632 2.014 -20.640 1.00 89.81 208 SER A C 1
ATOM 1687 O O . SER A 1 208 ? 1.649 1.811 -21.302 1.00 89.81 208 SER A O 1
ATOM 1689 N N . ASP A 1 209 ? -0.338 2.830 -21.063 1.00 89.31 209 ASP A N 1
ATOM 1690 C CA . ASP A 1 209 ? -0.379 3.475 -22.388 1.00 89.31 209 ASP A CA 1
ATOM 1691 C C . ASP A 1 209 ? 0.809 4.416 -22.666 1.00 89.31 209 ASP A C 1
ATOM 1693 O O . ASP A 1 209 ? 1.071 4.775 -23.815 1.00 89.31 209 ASP A O 1
ATOM 1697 N N . SER A 1 210 ? 1.536 4.830 -21.626 1.00 88.12 210 SER A N 1
ATOM 1698 C CA . SER A 1 210 ? 2.626 5.810 -21.722 1.00 88.12 210 SER A CA 1
ATOM 1699 C C . SER A 1 210 ? 3.977 5.297 -21.222 1.00 88.12 210 SER A C 1
ATOM 1701 O O . SER A 1 210 ? 4.967 6.028 -21.269 1.00 88.12 210 SER A O 1
ATOM 1703 N N . MET A 1 211 ? 4.037 4.048 -20.756 1.00 89.06 211 MET A N 1
ATOM 1704 C CA . MET A 1 211 ? 5.206 3.500 -20.074 1.00 89.06 211 MET A CA 1
ATOM 1705 C C . MET A 1 211 ? 5.723 2.223 -20.738 1.00 89.06 211 MET A C 1
ATOM 1707 O O . MET A 1 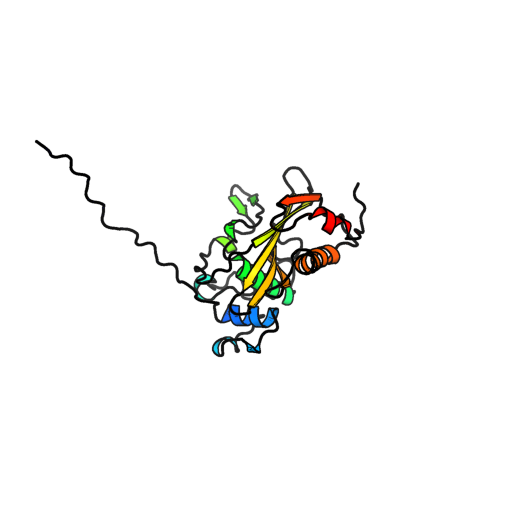211 ? 4.986 1.487 -21.396 1.00 89.06 211 MET A O 1
ATOM 1711 N N . HIS A 1 212 ? 7.009 1.952 -20.517 1.00 90.94 212 HIS A N 1
ATOM 1712 C CA . HIS A 1 212 ? 7.551 0.602 -20.640 1.00 90.94 212 HIS A CA 1
ATOM 1713 C C . HIS A 1 212 ? 7.039 -0.254 -19.481 1.00 90.94 212 HIS A C 1
ATOM 1715 O O . HIS A 1 212 ? 6.816 0.261 -18.379 1.00 90.94 212 HIS A O 1
ATOM 1721 N N . GLY A 1 213 ? 6.928 -1.564 -19.697 1.00 93.81 213 GLY A N 1
ATOM 1722 C CA . GLY A 1 213 ? 6.753 -2.478 -18.576 1.00 93.81 213 GLY A CA 1
ATOM 1723 C C . GLY A 1 213 ? 7.969 -2.431 -17.652 1.00 93.81 213 GLY A C 1
ATOM 1724 O O . GLY A 1 213 ? 9.092 -2.194 -18.103 1.00 93.81 213 GLY A O 1
ATOM 1725 N N . TRP A 1 214 ? 7.760 -2.704 -16.366 1.00 95.38 214 TRP A N 1
ATOM 1726 C CA . TRP A 1 214 ? 8.832 -2.726 -15.368 1.00 95.38 214 TRP A CA 1
ATOM 1727 C C . TRP A 1 214 ? 10.026 -3.601 -15.800 1.00 95.38 214 TRP A C 1
ATOM 1729 O O . TRP A 1 214 ? 9.849 -4.595 -16.507 1.00 95.38 214 TRP A O 1
ATOM 1739 N N . GLN A 1 215 ? 11.243 -3.228 -15.398 1.00 95.50 215 GLN A N 1
ATOM 1740 C CA . GLN A 1 215 ? 12.483 -3.826 -15.911 1.00 95.50 215 GLN A CA 1
ATOM 1741 C C . GLN A 1 215 ? 12.918 -5.101 -15.190 1.00 95.50 215 GLN A C 1
ATOM 1743 O O . GLN A 1 215 ? 13.479 -5.991 -15.826 1.00 95.50 215 GLN A O 1
ATOM 1748 N N . GLU A 1 216 ? 12.710 -5.205 -13.876 1.00 96.56 216 GLU A N 1
ATOM 1749 C CA . GLU A 1 216 ? 13.194 -6.353 -13.105 1.00 96.56 216 GLU A CA 1
ATOM 1750 C C . GLU A 1 216 ? 12.199 -6.770 -12.022 1.00 96.56 216 GLU A C 1
ATOM 1752 O O . GLU A 1 216 ? 11.553 -5.943 -11.380 1.00 96.56 216 GLU A O 1
ATOM 1757 N N . CYS A 1 217 ? 12.139 -8.075 -11.764 1.00 97.81 217 CYS A N 1
ATOM 1758 C CA . CYS A 1 217 ? 11.502 -8.630 -10.577 1.00 97.81 217 CYS A CA 1
ATOM 1759 C C . CYS A 1 217 ? 12.594 -9.002 -9.569 1.00 97.81 217 CYS A C 1
ATOM 1761 O O . CYS A 1 217 ? 13.305 -9.991 -9.756 1.00 97.81 217 CYS A O 1
ATOM 1763 N N . TRP A 1 218 ? 12.727 -8.223 -8.497 1.00 97.56 218 TRP A N 1
ATOM 1764 C CA . TRP A 1 218 ? 13.730 -8.456 -7.453 1.00 97.56 218 TRP A CA 1
ATOM 1765 C C . TRP A 1 218 ? 13.316 -9.545 -6.466 1.00 97.56 218 TRP A C 1
ATOM 1767 O O . TRP A 1 218 ? 14.160 -10.297 -5.980 1.00 97.56 218 TRP A O 1
ATOM 1777 N N . ASN A 1 219 ? 12.019 -9.666 -6.182 1.00 98.06 219 ASN A N 1
ATOM 1778 C CA . ASN A 1 219 ? 11.490 -10.727 -5.336 1.00 98.06 219 ASN A CA 1
ATOM 1779 C C . ASN A 1 219 ? 10.093 -11.118 -5.806 1.00 98.06 219 ASN A C 1
ATOM 1781 O O . ASN A 1 219 ? 9.202 -10.284 -5.874 1.00 98.06 219 ASN A O 1
ATOM 1785 N N . LYS A 1 220 ? 9.872 -12.397 -6.100 1.00 97.31 220 LYS A N 1
ATOM 1786 C CA . LYS A 1 22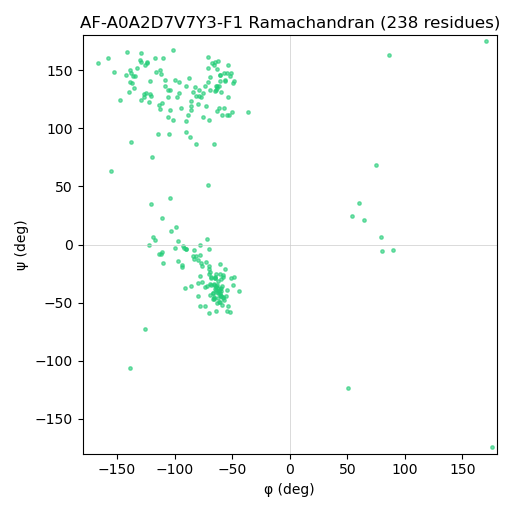0 ? 8.556 -12.855 -6.555 1.00 97.31 220 LYS A CA 1
ATOM 1787 C C . LYS A 1 220 ? 7.524 -13.024 -5.435 1.00 97.31 220 LYS A C 1
ATOM 1789 O O . LYS A 1 220 ? 6.365 -13.259 -5.739 1.00 97.31 220 LYS A O 1
ATOM 1794 N N . GLY A 1 221 ? 7.932 -12.934 -4.165 1.00 97.50 221 GLY A N 1
ATOM 1795 C CA . GLY A 1 221 ? 7.038 -13.073 -3.015 1.00 97.50 221 GLY A CA 1
ATOM 1796 C C . GLY A 1 221 ? 6.168 -14.333 -3.094 1.00 97.50 221 GLY A C 1
ATOM 1797 O O . GLY A 1 221 ? 6.691 -15.445 -3.195 1.00 97.50 221 GLY A O 1
ATOM 1798 N N . ILE A 1 222 ? 4.847 -14.149 -3.039 1.00 97.69 222 ILE A N 1
ATOM 1799 C CA . ILE A 1 222 ? 3.846 -15.222 -3.182 1.00 97.69 222 ILE A CA 1
ATOM 1800 C C . ILE A 1 222 ? 3.336 -15.415 -4.617 1.00 97.69 222 ILE A C 1
ATOM 1802 O O . ILE A 1 222 ? 2.508 -16.297 -4.837 1.00 97.69 222 ILE A O 1
ATOM 1806 N N . VAL A 1 223 ? 3.804 -14.618 -5.579 1.00 97.81 223 VAL A N 1
ATOM 1807 C CA . VAL A 1 223 ? 3.457 -14.763 -6.998 1.00 97.81 223 VAL A CA 1
ATOM 1808 C C . VAL A 1 223 ? 4.327 -15.835 -7.652 1.00 97.81 223 VAL A C 1
ATOM 1810 O O . VAL A 1 223 ? 5.541 -15.902 -7.433 1.00 97.81 223 VAL A O 1
ATOM 1813 N N . GLU A 1 224 ? 3.708 -16.700 -8.458 1.00 94.81 224 GLU A N 1
ATOM 1814 C CA . GLU A 1 224 ? 4.418 -17.803 -9.108 1.00 94.81 224 GLU A CA 1
ATOM 1815 C C . GLU A 1 224 ? 5.313 -17.305 -10.250 1.00 94.81 224 GLU A C 1
ATOM 1817 O O . GLU A 1 224 ? 6.521 -17.576 -10.241 1.00 94.81 224 GLU A O 1
ATOM 1822 N N . ASP A 1 225 ? 4.723 -16.542 -11.177 1.00 97.44 225 ASP A N 1
ATOM 1823 C CA . ASP A 1 225 ? 5.387 -15.980 -12.356 1.00 97.44 225 ASP A CA 1
ATOM 1824 C C . ASP A 1 225 ? 4.960 -14.517 -12.616 1.00 97.44 225 ASP A C 1
ATOM 1826 O O . ASP A 1 225 ? 4.028 -14.250 -13.381 1.00 97.44 225 ASP A O 1
ATOM 1830 N N . PRO A 1 226 ? 5.654 -13.535 -12.005 1.00 97.69 226 PRO A N 1
ATOM 1831 C CA . PRO A 1 226 ? 5.383 -12.117 -12.243 1.00 97.69 226 PRO A CA 1
ATOM 1832 C C . PRO A 1 226 ? 5.565 -11.699 -13.709 1.00 97.69 226 PRO A C 1
ATOM 1834 O O . PRO A 1 226 ? 4.887 -10.785 -14.179 1.00 97.69 226 PRO A O 1
ATOM 1837 N N . TRP A 1 227 ? 6.458 -12.360 -14.454 1.00 97.81 227 TRP A N 1
ATOM 1838 C CA . TRP A 1 227 ? 6.707 -12.040 -15.861 1.00 97.81 227 TRP A CA 1
ATOM 1839 C C . TRP A 1 227 ? 5.540 -12.463 -16.751 1.00 97.81 227 TRP A C 1
ATOM 1841 O O . TRP A 1 227 ? 5.193 -11.729 -17.675 1.00 97.81 227 TRP A O 1
ATOM 1851 N N . ALA A 1 228 ? 4.885 -13.588 -16.449 1.00 98.12 228 ALA A N 1
ATOM 1852 C CA . ALA A 1 228 ? 3.637 -13.954 -17.112 1.00 98.12 228 ALA A CA 1
ATOM 1853 C C . ALA A 1 228 ? 2.571 -12.863 -16.927 1.00 98.12 228 ALA A C 1
ATOM 1855 O O . ALA A 1 228 ? 1.967 -12.440 -17.910 1.00 98.12 228 ALA A O 1
ATOM 1856 N N . TRP A 1 229 ? 2.411 -12.329 -15.709 1.00 98.00 229 TRP A N 1
ATOM 1857 C CA . TRP A 1 229 ? 1.469 -11.232 -15.452 1.00 98.00 229 TRP A CA 1
ATOM 1858 C C . TRP A 1 229 ? 1.846 -9.962 -16.224 1.00 98.00 229 TRP A C 1
ATOM 1860 O O . TRP A 1 229 ? 0.973 -9.295 -16.773 1.00 98.00 229 TRP A O 1
ATOM 1870 N N . ARG A 1 230 ? 3.138 -9.622 -16.297 1.00 96.69 230 ARG A N 1
ATOM 1871 C CA . ARG A 1 230 ? 3.631 -8.465 -17.068 1.00 96.69 230 ARG A CA 1
ATOM 1872 C C . ARG A 1 230 ? 3.328 -8.587 -18.560 1.00 96.69 230 ARG A C 1
ATOM 1874 O O . ARG A 1 230 ? 2.984 -7.589 -19.187 1.00 96.69 230 ARG A O 1
ATOM 1881 N N . ASN A 1 231 ? 3.461 -9.789 -19.118 1.00 96.06 231 ASN A N 1
ATOM 1882 C CA . ASN A 1 231 ? 3.263 -10.058 -20.545 1.00 96.06 231 ASN A CA 1
ATOM 1883 C C . ASN A 1 231 ? 1.787 -10.024 -20.973 1.00 96.06 231 ASN A C 1
ATOM 1885 O O . ASN A 1 231 ? 1.501 -9.963 -22.166 1.00 96.06 231 ASN A O 1
ATOM 1889 N N . GLU A 1 232 ? 0.852 -10.064 -20.021 1.00 96.31 232 GLU A N 1
ATOM 1890 C CA . GLU A 1 232 ? -0.581 -9.880 -20.279 1.00 96.31 232 GLU A CA 1
ATOM 1891 C C . GLU A 1 232 ? -0.968 -8.393 -20.435 1.00 96.31 232 GLU A C 1
ATOM 1893 O O . GLU A 1 232 ? -2.063 -8.096 -20.911 1.00 96.31 232 GLU A O 1
ATOM 1898 N N . ILE A 1 233 ? -0.086 -7.457 -20.061 1.00 95.50 233 ILE A N 1
ATOM 1899 C CA . ILE A 1 233 ? -0.324 -6.012 -20.161 1.00 95.50 233 ILE A CA 1
ATOM 1900 C C . ILE A 1 233 ? 0.144 -5.484 -21.520 1.00 95.50 233 ILE A C 1
ATOM 1902 O O . ILE A 1 233 ? 1.236 -5.800 -21.992 1.00 95.50 233 ILE A O 1
ATOM 1906 N N . SER A 1 234 ? -0.678 -4.633 -22.137 1.00 93.31 234 SER A N 1
ATOM 1907 C CA . SER A 1 234 ? -0.334 -3.930 -23.373 1.00 93.31 234 SER A CA 1
ATOM 1908 C C . SER A 1 234 ? 0.404 -2.633 -23.049 1.00 93.31 234 SER A C 1
ATOM 1910 O O . SER A 1 234 ? -0.218 -1.597 -22.846 1.00 93.31 234 SER A O 1
ATOM 1912 N N . TRP A 1 235 ? 1.731 -2.685 -23.013 1.00 94.19 235 TRP A N 1
ATOM 1913 C CA . TRP A 1 235 ? 2.569 -1.513 -22.755 1.00 94.19 235 TRP A CA 1
ATOM 1914 C C . TRP A 1 235 ? 2.641 -0.596 -23.981 1.00 94.19 235 TRP A C 1
ATOM 1916 O O . TRP A 1 235 ? 2.924 -1.048 -25.093 1.00 94.19 235 TRP A O 1
ATOM 1926 N N . GLY A 1 236 ? 2.397 0.698 -23.779 1.00 90.19 236 GLY A N 1
ATOM 1927 C CA . GLY A 1 236 ? 2.384 1.701 -24.843 1.00 90.19 236 GLY A CA 1
ATOM 1928 C C . GLY A 1 236 ? 3.766 2.002 -25.418 1.00 90.19 236 GLY A C 1
ATOM 1929 O O . GLY A 1 236 ? 3.872 2.450 -26.562 1.00 90.19 236 GLY A O 1
ATOM 1930 N N . VAL A 1 237 ? 4.832 1.707 -24.664 1.00 87.25 237 VAL A N 1
ATOM 1931 C CA . VAL A 1 237 ? 6.212 1.807 -25.145 1.00 87.25 237 VAL A CA 1
ATOM 1932 C C . VAL A 1 237 ? 6.850 0.411 -25.211 1.00 87.25 237 VAL A C 1
ATOM 1934 O O . VAL A 1 237 ? 6.954 -0.255 -24.179 1.00 87.25 237 VAL A O 1
ATOM 1937 N N . PRO A 1 238 ? 7.293 -0.052 -26.398 1.00 81.88 238 PRO A N 1
ATOM 1938 C CA . PRO A 1 238 ? 7.910 -1.366 -26.556 1.00 81.88 238 PRO A CA 1
ATOM 1939 C C . PRO A 1 238 ? 9.182 -1.522 -25.723 1.00 81.88 238 PRO A C 1
ATOM 1941 O O . PRO A 1 238 ? 9.958 -0.575 -25.581 1.00 81.88 238 PRO A O 1
ATOM 1944 N N . ASP A 1 239 ? 9.425 -2.735 -25.234 1.00 79.19 239 ASP A N 1
ATOM 1945 C CA . ASP A 1 239 ? 10.733 -3.100 -24.690 1.00 79.19 239 ASP A CA 1
ATOM 1946 C C . ASP A 1 239 ? 11.783 -3.049 -25.817 1.00 79.19 239 ASP A C 1
ATOM 1948 O O . ASP A 1 239 ? 11.523 -3.479 -26.946 1.00 79.19 239 ASP A O 1
ATOM 1952 N N . SER A 1 240 ? 12.947 -2.473 -25.514 1.00 63.78 240 SER A N 1
ATOM 1953 C CA . SER A 1 240 ? 14.097 -2.359 -26.425 1.00 63.78 240 SER A CA 1
ATOM 1954 C C . SER A 1 240 ? 14.919 -3.636 -26.506 1.00 63.78 240 SER A C 1
ATOM 1956 O O . SER A 1 240 ? 15.170 -4.203 -25.418 1.00 63.78 240 SER A O 1
#